Protein AF-A0A1C7MKV6-F1 (afdb_monomer)

Solvent-accessible surface area (backbone atoms only — not comparable to full-atom values): 14664 Å² total; per-residue (Å²): 116,70,64,66,56,52,53,54,52,51,52,51,51,50,52,52,50,53,53,54,48,39,73,30,47,36,57,82,90,70,38,43,69,58,40,87,84,42,41,62,61,46,48,47,35,53,56,56,46,38,49,42,31,33,40,23,53,24,50,93,36,39,67,62,31,52,67,44,42,63,56,36,48,51,35,29,45,25,27,44,48,32,43,40,69,84,57,59,92,48,48,65,55,58,52,50,43,50,52,50,37,52,51,51,44,56,50,45,52,53,49,26,68,37,76,85,36,67,42,47,68,91,56,90,74,67,48,51,88,82,57,72,82,73,72,85,69,79,71,89,73,71,96,72,91,71,90,75,67,82,78,46,74,71,70,77,48,58,69,62,55,50,54,6,50,57,60,61,67,44,85,75,24,78,66,24,58,92,18,69,85,56,85,74,76,80,80,85,67,59,86,51,69,67,58,31,50,53,52,48,53,50,51,50,52,53,52,49,52,52,50,51,51,52,52,52,58,55,58,68,30,86,65,47,46,83,88,65,44,62,84,61,52,83,89,48,58,80,72,49,46,79,70,57,82,71,81,87,79,129

Radius of gyration: 24.93 Å; Cα contacts (8 Å, |Δi|>4): 198; chains: 1; bounding box: 69×63×63 Å

Structure (mmCIF, N/CA/C/O backbone):
data_AF-A0A1C7MKV6-F1
#
_entry.id   AF-A0A1C7MKV6-F1
#
loop_
_atom_site.group_PDB
_atom_site.id
_atom_site.type_symbol
_atom_site.label_atom_id
_atom_site.label_alt_id
_atom_site.label_comp_id
_atom_site.label_asym_id
_atom_site.label_entity_id
_atom_site.label_seq_id
_atom_site.pdbx_PDB_ins_code
_atom_site.Cartn_x
_atom_site.Cartn_y
_atom_site.Cartn_z
_atom_site.occupancy
_atom_site.B_iso_or_equiv
_atom_site.auth_seq_id
_atom_site.auth_comp_id
_atom_site.auth_asym_id
_atom_site.auth_atom_id
_atom_site.pdbx_PDB_model_num
ATOM 1 N N . MET A 1 1 ? -1.799 -40.796 -27.939 1.00 71.44 1 MET A N 1
ATOM 2 C CA . MET A 1 1 ? -2.893 -39.848 -28.265 1.00 71.44 1 MET A CA 1
ATOM 3 C C . MET A 1 1 ? -3.326 -38.990 -27.069 1.00 71.44 1 MET A C 1
ATOM 5 O O . MET A 1 1 ? -3.618 -37.822 -27.268 1.00 71.44 1 MET A O 1
ATOM 9 N N . ILE A 1 2 ? -3.344 -39.510 -25.832 1.00 83.62 2 ILE A N 1
ATOM 10 C CA . ILE A 1 2 ? -3.667 -38.707 -24.629 1.00 83.62 2 ILE A CA 1
ATOM 11 C C . ILE A 1 2 ? -2.571 -37.673 -24.317 1.00 83.62 2 ILE A C 1
ATOM 13 O O . ILE A 1 2 ? -2.868 -36.521 -24.023 1.00 83.62 2 ILE A O 1
ATOM 17 N N . THR A 1 3 ? -1.301 -38.057 -24.458 1.00 87.88 3 THR A N 1
ATOM 18 C CA . THR A 1 3 ? -0.150 -37.184 -24.184 1.00 87.88 3 THR A CA 1
ATOM 19 C C . THR A 1 3 ? -0.129 -35.932 -25.060 1.00 87.88 3 THR A C 1
ATOM 21 O O . THR A 1 3 ? 0.070 -34.844 -24.536 1.00 87.88 3 THR A O 1
ATOM 24 N N . SER A 1 4 ? -0.419 -36.042 -26.362 1.00 89.94 4 SER A N 1
ATOM 25 C CA . SER A 1 4 ? -0.439 -34.886 -27.272 1.00 89.94 4 SER A CA 1
ATOM 26 C C . SER A 1 4 ? -1.530 -33.865 -26.931 1.00 89.94 4 SER A C 1
ATOM 28 O O . SER A 1 4 ? -1.301 -32.675 -27.094 1.00 89.94 4 SER A O 1
ATOM 30 N N . ARG A 1 5 ? -2.690 -34.305 -26.415 1.00 90.69 5 ARG A N 1
ATOM 31 C CA . ARG A 1 5 ? -3.757 -33.394 -25.958 1.00 90.69 5 ARG A CA 1
ATOM 32 C C . ARG A 1 5 ? -3.408 -32.669 -24.655 1.00 90.69 5 ARG A C 1
ATOM 34 O O . ARG A 1 5 ? -3.836 -31.538 -24.460 1.00 90.69 5 ARG A O 1
ATOM 41 N N . LEU A 1 6 ? -2.655 -33.306 -23.757 1.00 91.81 6 LEU A N 1
ATOM 42 C CA . LEU A 1 6 ? -2.236 -32.667 -22.506 1.00 91.81 6 LEU A CA 1
ATOM 43 C C . LEU A 1 6 ? -1.244 -31.526 -22.761 1.00 91.81 6 LEU A C 1
ATOM 45 O O . LEU A 1 6 ? -1.406 -30.458 -22.178 1.00 91.81 6 LEU A O 1
ATOM 49 N N . TRP A 1 7 ? -0.283 -31.714 -23.673 1.00 92.62 7 TRP A N 1
ATOM 50 C CA . TRP A 1 7 ? 0.665 -30.658 -24.054 1.00 92.62 7 TRP A CA 1
ATOM 51 C C . TRP A 1 7 ? -0.041 -29.429 -24.636 1.00 92.62 7 TRP A C 1
ATOM 53 O O . TRP A 1 7 ? 0.216 -28.320 -24.183 1.00 92.62 7 TRP A O 1
ATOM 63 N N . THR A 1 8 ? -1.021 -29.619 -25.528 1.00 94.69 8 THR A N 1
ATOM 64 C CA . THR A 1 8 ? -1.773 -28.492 -26.108 1.00 94.69 8 THR A CA 1
ATOM 65 C C . THR A 1 8 ? -2.553 -27.687 -25.065 1.00 94.69 8 THR A C 1
ATOM 67 O O . THR A 1 8 ? -2.608 -26.467 -25.161 1.00 94.69 8 THR A O 1
ATOM 70 N N . ILE A 1 9 ? -3.129 -28.348 -24.051 1.00 95.75 9 ILE A N 1
ATOM 71 C CA . ILE A 1 9 ? -3.863 -27.658 -22.975 1.00 95.75 9 ILE A CA 1
ATOM 72 C C . ILE A 1 9 ? -2.897 -26.855 -22.095 1.00 95.75 9 ILE A C 1
ATOM 74 O O . ILE A 1 9 ? -3.199 -25.724 -21.721 1.00 95.75 9 ILE A O 1
ATOM 78 N N . LEU A 1 10 ? -1.735 -27.423 -21.761 1.00 96.12 10 LEU A N 1
ATOM 79 C CA . LEU A 1 10 ? -0.726 -26.726 -20.961 1.00 96.12 10 LEU A CA 1
ATOM 80 C C . LEU A 1 10 ? -0.162 -25.504 -21.695 1.00 96.12 10 LEU A C 1
ATOM 82 O O . LEU A 1 10 ? -0.021 -24.452 -21.072 1.00 96.12 10 LEU A O 1
ATOM 86 N N . ASP A 1 11 ? 0.088 -25.615 -23.000 1.00 96.31 11 ASP A N 1
ATOM 87 C CA . ASP A 1 11 ? 0.551 -24.499 -23.828 1.00 96.31 11 ASP A CA 1
ATOM 88 C C . ASP A 1 11 ? -0.491 -23.375 -23.897 1.00 96.31 11 ASP A C 1
ATOM 90 O O . ASP A 1 11 ? -0.146 -22.199 -23.772 1.00 96.31 11 ASP A O 1
ATOM 94 N N . GLU A 1 12 ? -1.776 -23.717 -24.026 1.00 96.56 12 GLU A N 1
ATOM 95 C CA . GLU A 1 12 ? -2.867 -22.738 -24.041 1.00 96.56 12 GLU A CA 1
ATOM 96 C C . GLU A 1 12 ? -3.012 -22.023 -22.689 1.00 96.56 12 GLU A C 1
ATOM 98 O O . GLU A 1 12 ? -3.125 -20.795 -22.643 1.00 96.56 12 GLU A O 1
ATOM 103 N N . ILE A 1 13 ? -2.929 -22.765 -21.578 1.00 96.81 13 ILE A N 1
ATOM 104 C CA . ILE A 1 13 ? -2.941 -22.194 -20.223 1.00 96.81 13 ILE A CA 1
ATOM 105 C C . ILE A 1 13 ? -1.730 -21.280 -20.015 1.00 96.81 13 ILE A C 1
ATOM 107 O O . ILE A 1 13 ? -1.882 -20.172 -19.50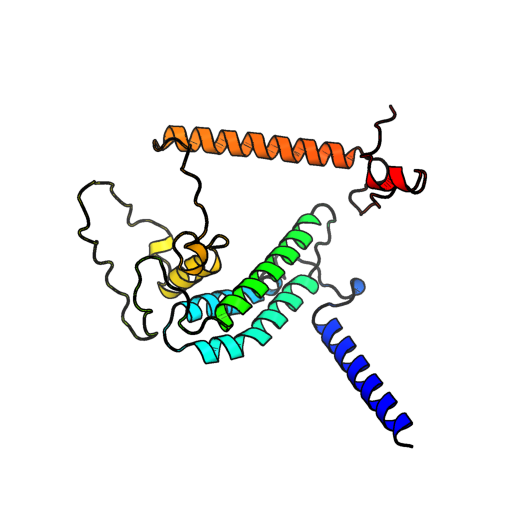1 1.00 96.81 13 ILE A O 1
ATOM 111 N N . TYR A 1 14 ? -0.536 -21.711 -20.425 1.00 97.00 14 TYR A N 1
ATOM 112 C CA . TYR A 1 14 ? 0.686 -20.918 -20.311 1.00 97.00 14 TYR A CA 1
ATOM 113 C C . TYR A 1 14 ? 0.609 -19.631 -21.139 1.00 97.00 14 TYR A C 1
ATOM 115 O O . TYR A 1 14 ? 0.943 -18.548 -20.648 1.00 97.00 14 TYR A O 1
ATOM 123 N N . TYR A 1 15 ? 0.123 -19.728 -22.376 1.00 97.31 15 TYR A N 1
ATOM 124 C CA . TYR A 1 15 ? -0.080 -18.581 -23.251 1.00 97.31 15 TYR A CA 1
ATOM 125 C C . TYR A 1 15 ? -1.091 -17.592 -22.653 1.00 97.31 15 TYR A C 1
ATOM 127 O O . TYR A 1 15 ? -0.814 -16.391 -22.576 1.00 97.31 15 TYR A O 1
ATOM 135 N N . ALA A 1 16 ? -2.231 -18.084 -22.158 1.00 96.56 16 ALA A N 1
ATOM 136 C CA . ALA A 1 16 ? -3.248 -17.261 -21.511 1.00 96.56 16 ALA A CA 1
ATOM 137 C C . ALA A 1 16 ? -2.723 -16.591 -20.230 1.00 96.56 16 ALA A C 1
ATOM 139 O O . ALA A 1 16 ? -2.951 -15.397 -20.028 1.00 96.56 16 ALA A O 1
ATOM 140 N N . ALA A 1 17 ? -1.977 -17.322 -19.396 1.00 95.12 17 ALA A N 1
ATOM 141 C CA . ALA A 1 17 ? -1.374 -16.800 -18.172 1.00 95.12 17 ALA A CA 1
ATOM 142 C C . ALA A 1 17 ? -0.328 -15.718 -18.467 1.00 95.12 17 ALA A C 1
ATOM 144 O O . ALA A 1 17 ? -0.352 -14.658 -17.846 1.00 95.12 17 ALA A O 1
ATOM 145 N N . THR A 1 18 ? 0.541 -15.944 -19.453 1.00 95.75 18 THR A N 1
ATOM 146 C CA . THR A 1 18 ? 1.541 -14.964 -19.901 1.00 95.75 18 THR A CA 1
ATOM 147 C C . THR A 1 18 ? 0.873 -13.699 -20.438 1.00 95.75 18 THR A C 1
ATOM 149 O O . THR A 1 18 ? 1.262 -12.584 -20.091 1.00 95.75 18 THR A O 1
ATOM 152 N N . ARG A 1 19 ? -0.192 -13.850 -21.234 1.00 95.94 19 ARG A N 1
ATOM 153 C CA . ARG A 1 19 ? -0.968 -12.716 -21.746 1.00 95.94 19 ARG A CA 1
ATOM 154 C C . ARG A 1 19 ? -1.655 -11.940 -20.623 1.00 95.94 19 ARG A C 1
ATOM 156 O O . ARG A 1 19 ? -1.598 -10.714 -20.616 1.00 95.94 19 ARG A O 1
ATOM 163 N N . ALA A 1 20 ? -2.270 -12.637 -19.668 1.00 94.31 20 ALA A N 1
ATOM 164 C CA . ALA A 1 20 ? -2.880 -12.012 -18.500 1.00 94.31 20 ALA A CA 1
ATOM 165 C C . ALA A 1 20 ? -1.832 -11.276 -17.653 1.00 94.31 20 ALA A C 1
ATOM 167 O O . ALA A 1 20 ? -2.057 -10.137 -17.259 1.00 94.31 20 ALA A O 1
ATOM 168 N N . PHE A 1 21 ? -0.662 -11.880 -17.431 1.00 95.19 21 PHE A N 1
ATOM 169 C CA . PHE A 1 21 ? 0.448 -11.247 -16.725 1.00 95.19 21 PHE A CA 1
ATOM 170 C C . PHE A 1 21 ? 0.887 -9.948 -17.408 1.00 95.19 21 PHE A C 1
ATOM 172 O O . PHE A 1 21 ? 1.002 -8.924 -16.737 1.00 95.19 21 PHE A O 1
ATOM 179 N N . HIS A 1 22 ? 1.048 -9.950 -18.733 1.00 96.06 22 HIS A N 1
ATOM 180 C CA . HIS A 1 22 ? 1.429 -8.755 -19.490 1.00 96.06 22 HIS A CA 1
ATOM 181 C C . HIS A 1 22 ? 0.377 -7.639 -19.494 1.00 96.06 22 HIS A C 1
ATOM 183 O O . HIS A 1 22 ? 0.733 -6.477 -19.676 1.00 96.06 22 HIS A O 1
ATOM 189 N N . GLU A 1 23 ? -0.895 -7.953 -19.243 1.00 95.19 23 GLU A N 1
ATOM 190 C CA . GLU A 1 23 ? -1.942 -6.940 -19.066 1.00 95.19 23 GLU A CA 1
ATOM 191 C C . GLU A 1 23 ? -1.788 -6.169 -17.737 1.00 95.19 23 GLU A C 1
ATOM 193 O O . GLU A 1 23 ? -2.186 -5.003 -17.630 1.00 95.19 23 GLU A O 1
ATOM 198 N N . PHE A 1 24 ? -1.195 -6.801 -16.717 1.00 94.75 24 PHE A N 1
ATOM 199 C CA . PHE A 1 24 ? -0.894 -6.175 -15.424 1.00 94.75 24 PHE A CA 1
ATOM 200 C C . PHE A 1 24 ? 0.509 -5.569 -15.381 1.00 94.75 24 PHE A C 1
ATOM 202 O O . PHE A 1 24 ? 0.692 -4.486 -14.828 1.00 94.75 24 PHE A O 1
ATOM 209 N N . VAL A 1 25 ? 1.483 -6.259 -15.973 1.00 96.12 25 VAL A N 1
ATOM 210 C CA . VAL A 1 25 ? 2.901 -5.897 -15.998 1.00 96.12 25 VAL A CA 1
ATOM 211 C C . VAL A 1 25 ? 3.332 -5.758 -17.461 1.00 96.12 25 VAL A C 1
ATOM 213 O O . VAL A 1 25 ? 3.877 -6.700 -18.052 1.00 96.12 25 VAL A O 1
ATOM 216 N N . PRO A 1 26 ? 3.049 -4.603 -18.092 1.00 97.19 26 PRO A N 1
ATOM 217 C CA . PRO A 1 26 ? 3.412 -4.398 -19.483 1.00 97.19 26 PRO A CA 1
ATOM 218 C C . PRO A 1 26 ? 4.940 -4.403 -19.646 1.00 97.19 26 PRO A C 1
ATOM 220 O O . PRO A 1 26 ? 5.660 -3.969 -18.740 1.00 97.19 26 PRO A O 1
ATOM 223 N N . PRO A 1 27 ? 5.457 -4.855 -20.805 1.00 96.19 27 PRO A N 1
ATOM 224 C CA . PRO A 1 27 ? 6.872 -4.720 -21.133 1.00 96.19 27 PRO A CA 1
ATOM 225 C C . PRO A 1 27 ? 7.342 -3.261 -20.999 1.00 96.19 27 PRO A C 1
ATOM 227 O O . PRO A 1 27 ? 6.550 -2.358 -21.274 1.00 96.19 27 PRO A O 1
ATOM 230 N N . PRO A 1 28 ? 8.622 -2.993 -20.672 1.00 93.94 28 PRO A N 1
ATOM 231 C CA . PRO A 1 28 ? 9.123 -1.628 -20.464 1.00 93.94 28 PRO A CA 1
ATOM 232 C C . PRO A 1 28 ? 8.873 -0.663 -21.631 1.00 93.94 28 PRO A C 1
ATOM 234 O O . PRO A 1 28 ? 8.691 0.533 -21.415 1.00 93.94 28 PRO A O 1
ATOM 237 N N . ALA A 1 29 ? 8.834 -1.179 -22.864 1.00 96.06 29 ALA A N 1
ATOM 238 C CA . ALA A 1 29 ? 8.525 -0.405 -24.068 1.00 96.06 29 ALA A CA 1
ATOM 239 C C . ALA A 1 29 ? 7.062 0.079 -24.134 1.00 96.06 29 ALA A C 1
ATOM 241 O O . ALA A 1 29 ? 6.783 1.073 -24.794 1.00 96.06 29 ALA A O 1
ATOM 242 N N . ASN A 1 30 ? 6.148 -0.599 -23.433 1.00 97.38 30 ASN A N 1
ATOM 243 C CA . ASN A 1 30 ? 4.708 -0.331 -23.431 1.00 97.38 30 ASN A CA 1
ATOM 244 C C . ASN A 1 30 ? 4.231 0.368 -22.144 1.00 97.38 30 ASN A C 1
ATOM 246 O O . ASN A 1 30 ? 3.027 0.532 -21.946 1.00 97.38 30 ASN A O 1
ATOM 250 N N . GLN A 1 31 ? 5.144 0.735 -21.243 1.00 96.81 31 GLN A N 1
ATOM 251 C CA . GLN A 1 31 ? 4.811 1.483 -20.031 1.00 96.81 31 GLN A CA 1
ATOM 252 C C . GLN A 1 31 ? 4.502 2.945 -20.367 1.00 96.81 31 GLN A C 1
ATOM 254 O O . GLN A 1 31 ? 5.199 3.582 -21.156 1.00 96.81 31 GLN A O 1
ATOM 259 N N . GLU A 1 32 ? 3.468 3.491 -19.737 1.00 97.94 32 GLU A N 1
ATOM 260 C CA . GLU A 1 32 ? 3.087 4.894 -19.873 1.00 97.94 32 GLU A CA 1
ATOM 261 C C . GLU A 1 32 ? 3.954 5.778 -18.968 1.00 97.94 32 GLU A C 1
ATOM 263 O O . GLU A 1 32 ? 4.366 5.377 -17.878 1.00 97.94 32 GLU A O 1
ATOM 268 N N . LEU A 1 33 ? 4.212 7.016 -19.390 1.00 97.44 33 LEU A N 1
ATOM 269 C CA . LEU A 1 33 ? 4.938 7.967 -18.553 1.00 97.44 33 LEU A CA 1
ATOM 270 C C . LEU A 1 33 ? 4.049 8.461 -17.408 1.00 97.44 33 LEU A C 1
ATOM 272 O O . LEU A 1 33 ? 2.896 8.871 -17.607 1.00 97.44 33 LEU A O 1
ATOM 276 N N . LEU A 1 34 ? 4.598 8.445 -16.195 1.00 96.94 34 LEU A N 1
ATOM 277 C CA . LEU A 1 34 ? 3.947 9.036 -15.041 1.00 96.94 34 LEU A CA 1
ATOM 278 C C . LEU A 1 34 ? 4.073 10.563 -15.107 1.00 96.94 34 LEU A C 1
ATOM 280 O O . LEU A 1 34 ? 5.135 11.136 -14.889 1.00 96.94 34 LEU A O 1
ATOM 284 N N . THR A 1 35 ? 2.957 11.221 -15.393 1.00 96.50 35 THR A N 1
ATOM 285 C CA . THR A 1 35 ? 2.818 12.678 -15.449 1.00 96.50 35 THR A CA 1
ATOM 286 C C . THR A 1 35 ? 1.732 13.110 -14.475 1.00 96.50 35 THR A C 1
ATOM 288 O O . THR A 1 35 ? 0.913 12.299 -14.049 1.00 96.50 35 THR A O 1
ATOM 291 N N . TRP A 1 36 ? 1.627 14.404 -14.174 1.00 96.12 36 TRP A N 1
ATOM 292 C CA . TRP A 1 36 ? 0.515 14.925 -13.366 1.00 96.12 36 TRP A CA 1
ATOM 293 C C . TRP A 1 36 ? -0.872 14.596 -13.939 1.00 96.12 36 TRP A C 1
ATOM 295 O O . TRP A 1 36 ? -1.832 14.470 -13.185 1.00 96.12 36 TRP A O 1
ATOM 305 N N . LYS A 1 37 ? -0.976 14.404 -15.262 1.00 97.88 37 LYS A N 1
ATOM 306 C CA . LYS A 1 37 ? -2.223 14.004 -15.930 1.00 97.88 37 LYS A CA 1
ATOM 307 C C . LYS A 1 37 ? -2.554 12.525 -15.716 1.00 97.88 37 LYS A C 1
ATOM 309 O O . LYS A 1 37 ? -3.725 12.182 -15.602 1.00 97.88 37 LYS A O 1
ATOM 314 N N . THR A 1 38 ? -1.545 11.654 -15.661 1.00 97.44 38 THR A N 1
ATOM 315 C CA . THR A 1 38 ? -1.718 10.200 -15.479 1.00 97.44 38 THR A CA 1
ATOM 316 C C . THR A 1 38 ? -1.618 9.760 -14.016 1.00 97.44 38 THR A C 1
ATOM 318 O O . THR A 1 38 ? -2.058 8.662 -13.683 1.00 97.44 38 THR A O 1
ATOM 321 N N . ALA A 1 39 ? -1.128 10.621 -13.119 1.00 96.81 39 ALA A N 1
ATOM 322 C CA . ALA A 1 39 ? -0.989 10.343 -11.690 1.00 96.81 39 ALA A CA 1
ATOM 323 C C . ALA A 1 39 ? -2.295 9.889 -11.004 1.00 96.81 39 ALA A C 1
ATOM 325 O O . ALA A 1 39 ? -2.238 8.914 -10.253 1.00 96.81 39 ALA A O 1
ATOM 326 N N . PRO A 1 40 ? -3.480 10.479 -11.277 1.00 97.94 40 PRO A N 1
ATOM 327 C CA . PRO A 1 40 ? -4.732 9.969 -10.716 1.00 97.94 40 PRO A CA 1
ATOM 328 C C . PRO A 1 40 ? -5.016 8.511 -11.102 1.00 97.94 40 PRO A C 1
ATOM 330 O O . PRO A 1 40 ? -5.479 7.738 -10.268 1.00 97.94 40 PRO A O 1
ATOM 333 N N . ASN A 1 41 ? -4.675 8.107 -12.331 1.00 97.88 41 ASN A N 1
ATOM 334 C CA . ASN A 1 41 ? -4.839 6.725 -12.786 1.00 97.88 41 ASN A CA 1
ATOM 335 C C . ASN A 1 41 ? -3.838 5.791 -12.095 1.00 97.88 41 ASN A C 1
ATOM 337 O O . ASN A 1 41 ? -4.208 4.701 -11.670 1.00 97.88 41 ASN A O 1
ATOM 341 N N . ALA A 1 42 ? -2.593 6.239 -11.911 1.00 97.06 42 ALA A N 1
ATOM 342 C CA . ALA A 1 42 ? -1.568 5.495 -11.176 1.00 97.06 42 ALA A CA 1
ATOM 343 C C . ALA A 1 42 ? -1.904 5.309 -9.683 1.00 97.06 42 ALA A C 1
ATOM 345 O O . ALA A 1 42 ? -1.399 4.388 -9.044 1.00 97.06 42 ALA A O 1
ATOM 346 N N . LEU A 1 43 ? -2.767 6.158 -9.122 1.00 97.06 43 LEU A N 1
ATOM 347 C CA . LEU A 1 43 ? -3.235 6.085 -7.735 1.00 97.06 43 LEU A CA 1
ATOM 348 C C . LEU A 1 43 ? -4.657 5.524 -7.605 1.00 97.06 43 LEU A C 1
ATOM 350 O O . LEU A 1 43 ? -5.181 5.433 -6.495 1.00 97.06 43 LEU A O 1
ATOM 354 N N . ALA A 1 44 ? -5.288 5.104 -8.704 1.00 97.88 44 ALA A N 1
ATOM 355 C CA . ALA A 1 44 ? -6.681 4.660 -8.702 1.00 97.88 44 ALA A CA 1
ATOM 356 C C . ALA A 1 44 ? -6.923 3.440 -7.795 1.00 97.88 44 ALA A C 1
ATOM 358 O O . ALA A 1 44 ? -8.017 3.284 -7.254 1.00 97.88 44 ALA A O 1
ATOM 359 N N . PHE A 1 45 ? -5.903 2.603 -7.564 1.00 97.88 45 PHE A N 1
ATOM 360 C CA . PHE A 1 45 ? -5.976 1.469 -6.635 1.00 97.88 45 PHE A CA 1
ATOM 361 C C . PHE A 1 45 ? -6.216 1.885 -5.169 1.00 97.88 45 PHE A C 1
ATOM 363 O O . PHE A 1 45 ? -6.696 1.071 -4.377 1.00 97.88 45 PHE A O 1
ATOM 370 N N . LEU A 1 46 ? -5.952 3.147 -4.799 1.00 97.88 46 LEU A N 1
ATOM 371 C CA . LEU A 1 46 ? -6.255 3.665 -3.462 1.00 97.88 46 LEU A CA 1
ATOM 372 C C . LEU A 1 46 ? -7.762 3.679 -3.179 1.00 97.88 46 LEU A C 1
ATOM 374 O O . LEU A 1 46 ? -8.164 3.531 -2.029 1.00 97.88 46 LEU A O 1
ATOM 378 N N . ILE A 1 47 ? -8.605 3.805 -4.210 1.00 97.88 47 ILE A N 1
ATOM 379 C CA . ILE A 1 47 ? -10.067 3.819 -4.065 1.00 97.88 47 ILE A CA 1
ATOM 380 C C . ILE A 1 47 ? -10.582 2.479 -3.506 1.00 97.88 47 ILE A C 1
ATOM 382 O O . ILE A 1 47 ? -11.150 2.484 -2.410 1.00 97.88 47 ILE A O 1
ATOM 386 N N . PRO A 1 48 ? -10.381 1.319 -4.173 1.00 98.31 48 PRO A N 1
ATOM 387 C CA . PRO A 1 48 ? -10.803 0.036 -3.618 1.00 98.31 48 PRO A CA 1
ATOM 388 C C . PRO A 1 48 ? -10.045 -0.318 -2.334 1.00 98.31 48 PRO A C 1
ATOM 390 O O . PRO A 1 48 ? -10.623 -0.971 -1.467 1.00 98.31 48 PRO A O 1
ATOM 393 N N . TYR A 1 49 ? -8.798 0.140 -2.164 1.00 98.56 49 TYR A N 1
ATOM 394 C CA . TYR A 1 49 ? -8.046 -0.055 -0.923 1.00 98.56 49 TYR A CA 1
ATOM 395 C C . TYR A 1 49 ? -8.706 0.627 0.279 1.00 98.56 49 TYR A C 1
ATOM 397 O O . TYR A 1 49 ? -9.038 -0.043 1.259 1.00 98.56 49 TYR A O 1
ATOM 405 N N . PHE A 1 50 ? -8.971 1.934 0.205 1.00 98.38 50 PHE A N 1
ATOM 406 C CA . PHE A 1 50 ? -9.637 2.649 1.293 1.00 98.38 50 PHE A CA 1
ATOM 407 C C . PHE A 1 50 ? -11.095 2.223 1.458 1.00 98.38 50 PHE A C 1
ATOM 409 O O . PHE A 1 50 ? -11.605 2.216 2.577 1.00 98.38 50 PHE A O 1
ATOM 416 N N . PHE A 1 51 ? -11.764 1.784 0.392 1.00 98.38 51 PHE A N 1
ATOM 417 C 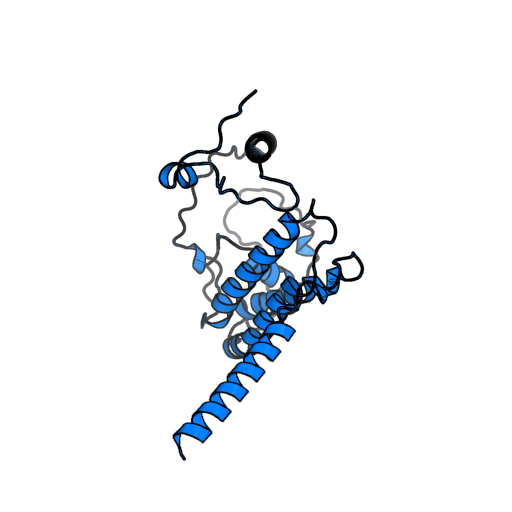CA . PHE A 1 51 ? -13.081 1.172 0.527 1.00 98.38 51 PHE A CA 1
ATOM 418 C C . PHE A 1 51 ? -13.018 -0.162 1.288 1.00 98.38 51 PHE A C 1
ATOM 420 O O . PHE A 1 51 ? -13.827 -0.397 2.183 1.00 98.38 51 PHE A O 1
ATOM 427 N N . MET A 1 52 ? -12.024 -1.015 1.026 1.00 98.50 52 MET A N 1
ATOM 428 C CA . MET A 1 52 ? -11.809 -2.238 1.803 1.00 98.50 52 MET A CA 1
ATOM 429 C C . MET A 1 52 ? -11.464 -1.934 3.269 1.00 98.50 52 MET A C 1
ATOM 431 O O . MET A 1 52 ? -12.006 -2.577 4.170 1.00 98.50 52 MET A O 1
ATOM 435 N N . ALA A 1 53 ? -10.628 -0.921 3.508 1.00 98.31 53 ALA A N 1
ATOM 436 C CA . ALA A 1 53 ? -10.307 -0.411 4.840 1.00 98.31 53 ALA A CA 1
ATOM 437 C C . ALA A 1 53 ? -11.566 0.095 5.569 1.00 98.31 53 ALA A C 1
ATOM 439 O O . ALA A 1 53 ? -11.785 -0.211 6.735 1.00 98.31 53 ALA A O 1
ATOM 440 N N . TYR A 1 54 ? -12.467 0.790 4.877 1.00 97.88 54 TYR A N 1
ATOM 441 C CA . TYR A 1 54 ? -13.773 1.147 5.427 1.00 97.88 54 TYR A CA 1
ATOM 442 C C . TYR A 1 54 ? -14.601 -0.097 5.791 1.00 97.88 54 TYR A C 1
ATOM 444 O O . TYR A 1 54 ? -15.137 -0.195 6.898 1.00 97.88 54 TYR A O 1
ATOM 452 N N . LEU A 1 55 ? -14.696 -1.072 4.881 1.00 97.94 55 LEU A N 1
ATOM 453 C CA . LEU A 1 55 ? -15.485 -2.286 5.093 1.00 97.94 55 LEU A CA 1
ATOM 454 C C . LEU A 1 55 ? -14.978 -3.110 6.281 1.00 97.94 55 LEU A C 1
ATOM 456 O O . LEU A 1 55 ? -15.799 -3.683 6.994 1.00 97.94 55 LEU A O 1
ATOM 460 N N . VAL A 1 56 ? -13.664 -3.144 6.537 1.00 98.19 56 VAL A N 1
ATOM 461 C CA . VAL A 1 56 ? -13.071 -3.868 7.681 1.00 98.19 56 VAL A CA 1
ATOM 462 C C . VAL A 1 56 ? -13.539 -3.313 9.035 1.00 98.19 56 VAL A C 1
ATOM 464 O O . VAL A 1 56 ? -13.478 -4.010 10.045 1.00 98.19 56 VAL A O 1
ATOM 467 N N . ARG A 1 57 ? -14.043 -2.070 9.049 1.00 97.56 57 ARG A N 1
ATOM 468 C CA . ARG A 1 57 ? -14.613 -1.366 10.210 1.00 97.56 57 ARG A CA 1
ATOM 469 C C . ARG A 1 57 ? -16.133 -1.471 10.299 1.00 97.56 57 ARG A C 1
ATOM 471 O O . ARG A 1 57 ? -16.758 -0.727 11.062 1.00 97.56 57 ARG A O 1
ATOM 478 N N . ARG A 1 58 ? -16.756 -2.341 9.504 1.00 97.31 58 ARG A N 1
ATOM 479 C CA . ARG A 1 58 ? -18.206 -2.551 9.485 1.00 97.31 58 ARG A CA 1
ATOM 480 C C . ARG A 1 58 ? -18.531 -4.019 9.720 1.00 97.31 58 ARG A C 1
ATOM 482 O O . ARG A 1 58 ? -17.883 -4.914 9.184 1.00 97.31 58 ARG A O 1
ATOM 489 N N . LYS A 1 59 ? -19.561 -4.267 10.528 1.00 97.12 59 LYS A N 1
ATOM 490 C CA . LYS A 1 59 ? -20.022 -5.626 10.833 1.00 97.12 59 LYS A CA 1
ATOM 491 C C . LYS A 1 59 ? -20.568 -6.317 9.570 1.00 97.12 59 LYS A C 1
ATOM 493 O O . LYS A 1 59 ? -21.231 -5.676 8.759 1.00 97.12 59 LYS A O 1
ATOM 498 N N . ASN A 1 60 ? -20.352 -7.630 9.444 1.00 96.44 60 ASN A N 1
ATOM 499 C CA . ASN A 1 60 ? -20.910 -8.498 8.389 1.00 96.44 60 ASN A CA 1
ATOM 500 C C . ASN A 1 60 ? -20.480 -8.172 6.940 1.00 96.44 60 ASN A C 1
ATOM 502 O O . ASN A 1 60 ? -21.173 -8.530 5.994 1.00 96.44 60 ASN A O 1
ATOM 506 N N . THR A 1 61 ? -19.325 -7.539 6.726 1.00 97.56 61 THR A N 1
ATOM 507 C CA . THR A 1 61 ? -18.834 -7.171 5.377 1.00 97.56 61 THR A CA 1
ATOM 508 C C . THR A 1 61 ? -17.830 -8.158 4.774 1.00 97.56 61 THR A C 1
ATOM 510 O O . THR A 1 61 ? -17.265 -7.889 3.716 1.00 97.56 61 THR A O 1
ATOM 513 N N . ARG A 1 62 ? -17.561 -9.296 5.430 1.00 98.00 62 ARG A N 1
ATOM 514 C CA . ARG A 1 62 ? -16.510 -10.251 5.021 1.00 98.00 62 ARG A CA 1
ATOM 515 C C . ARG A 1 62 ? -16.653 -10.710 3.570 1.00 98.00 62 ARG A C 1
ATOM 517 O O . ARG A 1 62 ? -15.672 -10.700 2.838 1.00 98.00 62 ARG A O 1
ATOM 524 N N . LEU A 1 63 ? -17.870 -11.059 3.149 1.00 98.12 63 LEU A N 1
ATOM 525 C CA . LEU A 1 63 ? -18.124 -11.518 1.783 1.00 98.12 63 LEU A CA 1
ATOM 526 C C . LEU A 1 63 ? -17.754 -10.443 0.751 1.00 98.12 63 LEU A C 1
ATOM 528 O O . LEU A 1 63 ? -17.051 -10.733 -0.208 1.00 98.12 63 LEU A O 1
ATOM 532 N N . ILE A 1 64 ? -18.153 -9.189 0.990 1.00 98.19 64 ILE A N 1
ATOM 533 C CA . ILE A 1 64 ? -17.838 -8.061 0.101 1.00 98.19 64 ILE A CA 1
ATOM 534 C C . ILE A 1 64 ? -16.322 -7.837 0.044 1.00 98.19 64 ILE A C 1
ATOM 536 O O . ILE A 1 64 ? -15.778 -7.642 -1.037 1.00 98.19 64 ILE A O 1
ATOM 540 N N . ARG A 1 65 ? -15.623 -7.916 1.186 1.00 98.38 65 ARG A N 1
ATOM 541 C CA . ARG A 1 65 ? -14.156 -7.788 1.237 1.00 98.38 65 ARG A CA 1
ATOM 542 C C . ARG A 1 65 ? -13.460 -8.886 0.422 1.00 98.38 65 ARG A C 1
ATOM 544 O O . ARG A 1 65 ? -12.571 -8.577 -0.363 1.00 98.38 65 ARG A O 1
ATOM 551 N N . MET A 1 66 ? -13.906 -10.136 0.547 1.00 98.50 66 MET A N 1
ATOM 552 C CA . MET A 1 66 ? -13.377 -11.273 -0.222 1.00 98.50 66 MET A CA 1
ATOM 553 C C . MET A 1 66 ? -13.624 -11.126 -1.729 1.00 98.50 66 MET A C 1
ATOM 555 O O . MET A 1 66 ? -12.734 -11.420 -2.521 1.00 98.50 66 MET A O 1
ATOM 559 N N . LEU A 1 67 ? -14.800 -10.630 -2.128 1.00 98.38 67 LEU A N 1
ATOM 560 C CA . LEU A 1 67 ? -15.125 -10.363 -3.535 1.00 98.38 67 LEU A CA 1
ATOM 561 C C . LEU A 1 67 ? -14.336 -9.176 -4.110 1.00 98.38 67 LEU A C 1
ATOM 563 O O . LEU A 1 67 ? -14.004 -9.174 -5.291 1.00 98.38 67 LEU A O 1
ATOM 567 N N . LEU A 1 68 ? -14.018 -8.175 -3.285 1.00 98.31 68 LEU A N 1
ATOM 568 C CA . LEU A 1 68 ? -13.260 -6.985 -3.684 1.00 98.31 68 LEU A CA 1
ATOM 569 C C . LEU A 1 68 ? -11.749 -7.247 -3.808 1.00 98.31 68 LEU A C 1
ATOM 571 O O . LEU A 1 68 ? -11.071 -6.568 -4.578 1.00 98.31 68 LEU A O 1
ATOM 575 N N . LEU A 1 69 ? -11.222 -8.220 -3.061 1.00 98.56 69 LEU A N 1
ATOM 576 C CA . LEU A 1 69 ? -9.799 -8.564 -3.006 1.00 98.56 69 LEU A CA 1
ATOM 577 C C . LEU A 1 69 ? -9.139 -8.786 -4.382 1.00 98.56 69 LEU A C 1
ATOM 579 O O . LEU A 1 69 ? -8.138 -8.116 -4.641 1.00 98.56 69 LEU A O 1
ATOM 583 N N . PRO A 1 70 ? -9.646 -9.657 -5.281 1.00 98.06 70 PRO A N 1
ATOM 584 C CA . PRO A 1 70 ? -9.006 -9.876 -6.579 1.00 98.06 70 PRO A CA 1
ATOM 585 C C . PRO A 1 70 ? -8.940 -8.593 -7.415 1.00 98.06 70 PRO A C 1
ATOM 587 O O . PRO A 1 70 ? -7.908 -8.309 -8.019 1.00 98.06 70 PRO A O 1
ATOM 590 N N . THR A 1 71 ? -9.998 -7.777 -7.389 1.00 97.88 71 THR A N 1
ATOM 591 C CA . THR A 1 71 ? -10.039 -6.484 -8.084 1.00 97.88 71 THR A CA 1
ATOM 592 C C . THR A 1 71 ? -9.001 -5.517 -7.527 1.00 97.88 71 THR A C 1
ATOM 594 O O . THR A 1 71 ? -8.302 -4.862 -8.295 1.00 97.88 71 THR A O 1
ATOM 597 N N . LEU A 1 72 ? -8.857 -5.443 -6.201 1.00 98.38 72 LEU A N 1
ATOM 598 C CA . LEU A 1 72 ? -7.857 -4.594 -5.554 1.00 98.38 72 LEU A CA 1
ATOM 599 C C . LEU A 1 72 ? -6.436 -5.026 -5.933 1.00 98.38 72 LEU A C 1
ATOM 601 O O . LEU A 1 72 ? -5.651 -4.174 -6.339 1.00 98.38 72 LEU A O 1
ATOM 605 N N . ILE A 1 73 ? -6.116 -6.324 -5.861 1.00 98.19 73 ILE A N 1
ATOM 606 C CA . ILE A 1 73 ? -4.790 -6.852 -6.228 1.00 98.19 73 ILE A CA 1
ATOM 607 C C . ILE A 1 73 ? -4.483 -6.549 -7.700 1.00 98.19 73 ILE A C 1
ATOM 609 O O . ILE A 1 73 ? -3.426 -6.004 -8.014 1.00 98.19 73 ILE A O 1
ATOM 613 N N . ALA A 1 74 ? -5.429 -6.841 -8.595 1.00 97.62 74 ALA A N 1
ATOM 614 C CA . ALA A 1 74 ? -5.317 -6.566 -10.023 1.00 97.62 74 ALA A CA 1
ATOM 615 C C . ALA A 1 74 ? -5.088 -5.071 -10.310 1.00 97.62 74 ALA A C 1
ATOM 617 O O . ALA A 1 74 ? -4.196 -4.709 -11.081 1.00 97.62 74 ALA A O 1
ATOM 618 N N . MET A 1 75 ? -5.857 -4.189 -9.660 1.00 98.06 75 MET A N 1
ATOM 619 C CA . MET A 1 75 ? -5.698 -2.741 -9.796 1.00 98.06 75 MET A CA 1
ATOM 620 C C . MET A 1 75 ? -4.370 -2.249 -9.224 1.00 98.06 75 MET A C 1
ATOM 622 O O . MET A 1 75 ? -3.731 -1.427 -9.870 1.00 98.06 75 MET A O 1
ATOM 626 N N . ALA A 1 76 ? -3.939 -2.738 -8.059 1.00 98.19 76 ALA A N 1
ATOM 627 C CA . ALA A 1 76 ? -2.671 -2.348 -7.448 1.00 98.19 76 ALA A CA 1
ATOM 628 C C . ALA A 1 76 ? -1.489 -2.709 -8.359 1.00 98.19 76 ALA A C 1
ATOM 630 O O . ALA A 1 76 ? -0.689 -1.838 -8.692 1.00 98.19 76 ALA A O 1
ATOM 631 N N . LEU A 1 77 ? -1.444 -3.948 -8.864 1.00 97.94 77 LEU A N 1
ATOM 632 C CA . LEU A 1 77 ? -0.409 -4.387 -9.803 1.00 97.94 77 LEU A CA 1
ATOM 633 C C . LEU A 1 77 ? -0.421 -3.549 -11.087 1.00 97.94 77 LEU A C 1
ATOM 635 O O . LEU A 1 77 ? 0.609 -2.988 -11.460 1.00 97.94 77 LEU A O 1
ATOM 639 N N . ARG A 1 78 ? -1.589 -3.390 -11.727 1.00 97.25 78 ARG A N 1
ATOM 640 C CA . ARG A 1 78 ? -1.717 -2.590 -12.955 1.00 97.25 78 ARG A CA 1
ATOM 641 C C . ARG A 1 78 ? -1.278 -1.144 -12.737 1.00 97.25 78 ARG A C 1
ATOM 643 O O . ARG A 1 78 ? -0.495 -0.619 -13.518 1.00 97.25 78 ARG A O 1
ATOM 650 N N . CYS A 1 79 ? -1.780 -0.486 -11.695 1.00 97.62 79 CYS A N 1
ATOM 651 C CA . CYS A 1 79 ? -1.492 0.923 -11.429 1.00 97.62 79 CYS A CA 1
ATOM 652 C C . CYS A 1 79 ? -0.027 1.157 -11.038 1.00 97.62 79 CYS A C 1
ATOM 654 O O . CYS A 1 79 ? 0.504 2.239 -11.277 1.00 97.62 79 CYS A O 1
ATOM 656 N N . THR A 1 80 ? 0.651 0.159 -10.473 1.00 97.44 80 THR A N 1
ATOM 657 C CA . THR A 1 80 ? 2.074 0.257 -10.141 1.00 97.44 80 THR A CA 1
ATOM 658 C C . THR A 1 80 ? 2.964 -0.010 -11.351 1.00 97.44 80 THR A C 1
ATOM 660 O O . THR A 1 80 ? 3.820 0.818 -11.648 1.00 97.44 80 THR A O 1
ATOM 663 N N . TYR A 1 81 ? 2.740 -1.092 -12.099 1.00 97.06 81 TYR A N 1
ATOM 664 C CA . TYR A 1 81 ? 3.650 -1.506 -13.176 1.00 97.06 81 TYR A CA 1
ATOM 665 C C . TYR A 1 81 ? 3.364 -0.881 -14.546 1.00 97.06 81 TYR A C 1
ATOM 667 O O . TYR A 1 81 ? 4.235 -0.907 -15.415 1.00 97.06 81 TYR A O 1
ATOM 675 N N . ARG A 1 82 ? 2.174 -0.309 -14.768 1.00 97.62 82 ARG A N 1
ATOM 676 C CA . ARG A 1 82 ? 1.838 0.338 -16.047 1.00 97.62 82 ARG A CA 1
ATOM 677 C C . ARG A 1 82 ? 2.533 1.678 -16.251 1.00 97.62 82 ARG A C 1
ATOM 679 O O . ARG A 1 82 ? 2.781 2.041 -17.396 1.00 97.62 82 ARG A O 1
ATOM 686 N N . TYR A 1 83 ? 2.825 2.402 -15.174 1.00 97.31 83 TYR A N 1
ATOM 687 C CA . TYR A 1 83 ? 3.419 3.735 -15.247 1.00 97.31 83 TYR A CA 1
ATOM 688 C C . TYR A 1 83 ? 4.869 3.713 -14.784 1.00 97.31 83 TYR A C 1
ATOM 690 O O . TYR A 1 83 ? 5.142 3.163 -13.716 1.00 97.31 83 TYR A O 1
ATOM 698 N N . ARG A 1 84 ? 5.760 4.372 -15.528 1.00 96.06 84 ARG A N 1
ATOM 699 C CA . ARG A 1 84 ? 7.175 4.551 -15.170 1.00 96.06 84 ARG A CA 1
ATOM 700 C C . ARG A 1 84 ? 7.527 6.023 -15.012 1.00 96.06 84 ARG A C 1
ATOM 702 O O . ARG A 1 84 ? 6.960 6.867 -15.715 1.00 96.06 84 ARG A O 1
ATOM 709 N N . CYS A 1 85 ? 8.478 6.337 -14.141 1.00 95.81 85 CYS A N 1
ATOM 710 C CA . CYS A 1 85 ? 9.091 7.659 -14.147 1.00 95.81 85 CYS A CA 1
ATOM 711 C C . CYS A 1 85 ? 10.099 7.765 -15.307 1.00 95.81 85 CYS A C 1
ATOM 713 O O . CYS A 1 85 ? 10.848 6.826 -15.564 1.00 95.81 85 CYS A O 1
ATOM 715 N N . GLU A 1 86 ? 10.095 8.876 -16.049 1.00 93.69 86 GLU A N 1
ATOM 716 C CA . GLU A 1 86 ? 11.030 9.074 -17.171 1.00 93.69 86 GLU A CA 1
ATOM 717 C C . GLU A 1 86 ? 12.438 9.417 -16.687 1.00 93.69 86 GLU A C 1
ATOM 719 O O . GLU A 1 86 ? 13.422 8.914 -17.225 1.00 93.69 86 GLU A O 1
ATOM 724 N N . ASP A 1 87 ? 12.526 10.276 -15.669 1.00 92.00 87 ASP A N 1
ATOM 725 C CA . ASP A 1 87 ? 13.802 10.751 -15.161 1.00 92.00 87 ASP A CA 1
ATOM 726 C C . ASP A 1 87 ? 14.365 9.744 -14.137 1.00 92.00 87 ASP A C 1
ATOM 728 O O . ASP A 1 87 ? 13.783 9.553 -13.061 1.00 92.00 87 ASP A O 1
ATOM 732 N N . PRO A 1 88 ? 15.514 9.109 -14.433 1.00 88.00 88 PRO A N 1
ATOM 733 C CA . PRO A 1 88 ? 16.137 8.107 -13.569 1.00 88.00 88 PRO A CA 1
ATOM 734 C C . PRO A 1 88 ? 16.523 8.654 -12.189 1.00 88.00 88 PRO A C 1
ATOM 736 O O . PRO A 1 88 ? 16.659 7.882 -11.240 1.00 88.00 88 PRO A O 1
ATOM 739 N N . ARG A 1 89 ? 16.637 9.981 -12.023 1.00 85.00 89 ARG A N 1
ATOM 740 C CA . ARG A 1 89 ? 16.860 10.621 -10.714 1.00 85.00 89 ARG A CA 1
ATOM 741 C C . ARG A 1 89 ? 15.723 10.351 -9.726 1.00 85.00 89 ARG A C 1
ATOM 743 O O . ARG A 1 89 ? 15.947 10.385 -8.518 1.00 85.00 89 ARG A O 1
ATOM 750 N N . PHE A 1 90 ? 14.528 10.046 -10.226 1.00 88.12 90 PHE A N 1
ATOM 751 C CA . PHE A 1 90 ? 13.367 9.667 -9.424 1.00 88.12 90 PHE A CA 1
ATOM 752 C C . PHE A 1 90 ? 13.121 8.153 -9.414 1.00 88.12 90 PHE A C 1
ATOM 754 O O . PHE A 1 90 ? 12.035 7.721 -9.044 1.00 88.12 90 PHE A O 1
ATOM 761 N N . GLY A 1 91 ? 14.111 7.319 -9.759 1.00 85.62 91 GLY A N 1
ATOM 762 C CA . GLY A 1 91 ? 13.965 5.856 -9.718 1.00 85.62 91 GLY A CA 1
ATOM 763 C C . GLY A 1 91 ? 13.556 5.310 -8.340 1.00 85.62 91 GLY A C 1
ATOM 764 O O . GLY A 1 91 ? 12.839 4.313 -8.252 1.00 85.62 91 GLY A O 1
ATOM 765 N N . TRP A 1 92 ? 13.922 6.004 -7.254 1.00 87.00 92 TRP A N 1
ATOM 766 C CA . TRP A 1 92 ? 13.465 5.684 -5.895 1.00 87.00 92 TRP A CA 1
ATOM 767 C C . TRP A 1 92 ? 11.936 5.760 -5.746 1.00 87.00 92 TRP A C 1
ATOM 769 O O . TRP A 1 92 ? 11.361 5.017 -4.958 1.00 87.00 92 TRP A O 1
ATOM 779 N N . PHE A 1 93 ? 11.261 6.598 -6.537 1.00 91.19 93 PHE A N 1
ATOM 780 C CA . PHE A 1 93 ? 9.807 6.725 -6.517 1.00 91.19 93 PHE A CA 1
ATOM 781 C C . PHE A 1 93 ? 9.116 5.482 -7.088 1.00 91.19 93 PHE A C 1
ATOM 783 O O . PHE A 1 93 ? 8.091 5.045 -6.564 1.00 91.19 93 PHE A O 1
ATOM 790 N N . ASP A 1 94 ? 9.683 4.868 -8.130 1.00 92.00 94 ASP A N 1
ATOM 791 C CA . ASP A 1 94 ? 9.170 3.601 -8.662 1.00 92.00 94 ASP A CA 1
ATOM 792 C C . ASP A 1 94 ? 9.401 2.449 -7.669 1.00 92.00 94 ASP A C 1
ATOM 794 O O . ASP A 1 94 ? 8.529 1.588 -7.509 1.00 92.00 94 ASP A O 1
ATOM 798 N N . TRP A 1 95 ? 10.511 2.477 -6.920 1.00 91.62 95 TRP A N 1
ATOM 799 C CA . TRP A 1 95 ? 10.737 1.559 -5.798 1.00 91.62 95 TRP A CA 1
ATOM 800 C C . TRP A 1 95 ? 9.696 1.745 -4.681 1.00 91.62 95 TRP A C 1
ATOM 802 O O . TRP A 1 95 ? 9.059 0.769 -4.276 1.00 91.62 95 TRP A O 1
ATOM 812 N N . ASP A 1 96 ? 9.446 2.983 -4.246 1.00 94.12 96 ASP A N 1
ATOM 813 C CA . ASP A 1 96 ? 8.435 3.310 -3.232 1.00 94.12 96 ASP A CA 1
ATOM 814 C C . ASP A 1 96 ? 7.024 2.907 -3.674 1.00 94.12 96 ASP A C 1
ATOM 816 O O . ASP A 1 96 ? 6.254 2.355 -2.886 1.00 94.12 96 ASP A O 1
ATOM 820 N N . ARG A 1 97 ? 6.673 3.117 -4.948 1.00 95.38 97 ARG A N 1
ATOM 821 C CA . ARG A 1 97 ? 5.400 2.649 -5.521 1.00 95.38 97 ARG A CA 1
ATOM 822 C C . ARG A 1 97 ? 5.295 1.129 -5.507 1.00 95.38 97 ARG A C 1
ATOM 824 O O . ARG A 1 97 ? 4.222 0.597 -5.209 1.00 95.38 97 ARG A O 1
ATOM 831 N N . GLY A 1 98 ? 6.391 0.431 -5.797 1.00 96.00 98 GLY A N 1
ATOM 832 C CA . GLY A 1 98 ? 6.496 -1.019 -5.652 1.00 96.00 98 GLY A CA 1
ATOM 833 C C . GLY A 1 98 ? 6.225 -1.467 -4.215 1.00 96.00 98 GLY A C 1
ATOM 834 O O . GLY A 1 98 ? 5.350 -2.302 -3.979 1.00 96.00 98 GLY A O 1
ATOM 835 N N . LEU A 1 99 ? 6.911 -0.867 -3.240 1.00 95.88 99 LEU A N 1
ATOM 836 C CA . LEU A 1 99 ? 6.729 -1.168 -1.818 1.00 95.88 99 LEU A CA 1
ATOM 837 C C . LEU A 1 99 ? 5.308 -0.834 -1.333 1.00 95.88 99 LEU A C 1
ATOM 839 O O . LEU A 1 99 ? 4.696 -1.608 -0.590 1.00 95.88 99 LEU A O 1
ATOM 843 N N . GLY A 1 100 ? 4.758 0.293 -1.783 1.00 96.56 100 GLY A N 1
ATOM 844 C CA . GLY A 1 100 ? 3.392 0.722 -1.502 1.00 96.56 100 GLY A CA 1
ATOM 845 C C . GLY A 1 100 ? 2.353 -0.262 -2.041 1.00 96.56 100 GLY A C 1
ATOM 846 O O . GLY A 1 100 ? 1.425 -0.621 -1.316 1.00 96.56 100 GLY A O 1
ATOM 847 N N . CYS A 1 101 ? 2.544 -0.771 -3.262 1.00 97.62 101 CYS A N 1
ATOM 848 C CA . CYS A 1 101 ? 1.718 -1.829 -3.850 1.00 97.62 101 CYS A CA 1
ATOM 849 C C . CYS A 1 101 ? 1.723 -3.092 -2.988 1.00 97.62 101 CYS A C 1
ATOM 851 O O . CYS A 1 101 ? 0.662 -3.560 -2.574 1.00 97.62 101 CYS A O 1
ATOM 853 N N . TRP A 1 102 ? 2.910 -3.604 -2.648 1.00 97.62 102 TRP A N 1
ATOM 854 C CA . TRP A 1 102 ? 3.051 -4.792 -1.803 1.00 97.62 102 TRP A CA 1
ATOM 855 C C . TRP A 1 102 ? 2.413 -4.606 -0.430 1.00 97.62 102 TRP A C 1
ATOM 857 O O . TRP A 1 102 ? 1.701 -5.489 0.047 1.00 97.62 102 TRP A O 1
ATOM 867 N N . THR A 1 103 ? 2.603 -3.437 0.179 1.00 97.38 103 THR A N 1
ATOM 868 C CA . THR A 1 103 ? 1.983 -3.088 1.461 1.00 97.38 103 THR A CA 1
ATOM 869 C C . THR A 1 103 ? 0.458 -3.092 1.358 1.00 97.38 103 THR A C 1
ATOM 871 O O . THR A 1 103 ? -0.214 -3.668 2.215 1.00 97.38 103 THR A O 1
ATOM 874 N N . CYS A 1 104 ? -0.098 -2.505 0.295 1.00 98.12 104 CYS A N 1
ATOM 875 C CA . CYS A 1 104 ? -1.541 -2.485 0.063 1.00 98.12 104 CYS A CA 1
ATOM 876 C C . CYS A 1 104 ? -2.100 -3.888 -0.184 1.00 98.12 104 CYS A C 1
ATOM 878 O O . CYS A 1 104 ? -3.145 -4.219 0.372 1.00 98.12 104 CYS A O 1
ATOM 880 N N . ILE A 1 105 ? -1.398 -4.733 -0.948 1.00 98.38 105 ILE A N 1
ATOM 881 C CA . ILE A 1 105 ? -1.781 -6.135 -1.167 1.00 98.38 105 ILE A CA 1
ATOM 882 C C . ILE A 1 105 ? -1.777 -6.892 0.164 1.00 98.38 105 ILE A C 1
ATOM 884 O O . ILE A 1 105 ? -2.796 -7.478 0.527 1.00 98.38 105 ILE A O 1
ATOM 888 N N . ALA A 1 106 ? -0.692 -6.824 0.937 1.00 97.88 106 ALA A N 1
ATOM 889 C CA . ALA A 1 106 ? -0.587 -7.500 2.230 1.00 97.88 106 ALA A CA 1
ATOM 890 C C . ALA A 1 106 ? -1.696 -7.064 3.203 1.00 97.88 106 ALA A C 1
ATOM 892 O O . ALA A 1 106 ? -2.370 -7.902 3.803 1.00 97.88 106 ALA A O 1
ATOM 893 N N . LYS A 1 107 ? -1.951 -5.755 3.305 1.00 98.06 107 LYS A N 1
ATOM 894 C CA . LYS A 1 107 ? -3.044 -5.206 4.118 1.00 98.06 107 LYS A CA 1
ATOM 895 C C . LYS A 1 107 ? -4.420 -5.615 3.605 1.00 98.06 107 LYS A C 1
ATOM 897 O O . LYS A 1 107 ? -5.294 -5.921 4.404 1.00 98.06 107 LYS A O 1
ATOM 902 N N . SER A 1 108 ? -4.626 -5.654 2.292 1.00 98.44 108 SER A N 1
ATOM 903 C CA . SER A 1 108 ? -5.902 -6.084 1.715 1.00 98.44 108 SER A CA 1
ATOM 904 C C . SER A 1 108 ? -6.191 -7.561 1.975 1.00 98.44 108 SER A C 1
ATOM 906 O O . SER A 1 108 ? -7.328 -7.906 2.280 1.00 98.44 108 SER A O 1
ATOM 908 N N . LEU A 1 109 ? -5.168 -8.424 1.935 1.00 98.44 109 LEU A N 1
ATOM 909 C CA . LEU A 1 109 ? -5.290 -9.834 2.304 1.00 98.44 109 LEU A CA 1
ATOM 910 C C . LEU A 1 109 ? -5.713 -9.954 3.768 1.00 98.44 109 LEU A C 1
ATOM 912 O O . LEU A 1 109 ? -6.703 -10.614 4.077 1.00 98.44 109 LEU A O 1
ATOM 916 N N . ASP A 1 110 ? -5.021 -9.242 4.655 1.00 97.94 110 ASP A N 1
ATOM 917 C CA . ASP A 1 110 ? -5.365 -9.172 6.072 1.00 97.94 110 ASP A CA 1
ATOM 918 C C . ASP A 1 110 ? -6.819 -8.717 6.296 1.00 97.94 110 ASP A C 1
ATOM 920 O O . ASP A 1 110 ? -7.604 -9.375 6.988 1.00 97.94 110 ASP A O 1
ATOM 924 N N . PHE A 1 111 ? -7.215 -7.630 5.630 1.00 98.38 111 PHE A N 1
ATOM 925 C CA . PHE A 1 111 ? -8.568 -7.094 5.699 1.00 98.38 111 PHE A CA 1
ATOM 926 C C . PHE A 1 111 ? -9.603 -8.042 5.103 1.00 98.38 111 PHE A C 1
ATOM 928 O O . PHE A 1 111 ? -10.717 -8.081 5.610 1.00 98.38 111 PHE A O 1
ATOM 935 N N . ALA A 1 112 ? -9.300 -8.804 4.058 1.00 98.44 112 ALA A N 1
ATOM 936 C CA . ALA A 1 112 ? -10.249 -9.737 3.460 1.00 98.44 112 ALA A CA 1
ATOM 937 C C . ALA A 1 112 ? -10.470 -10.977 4.338 1.00 98.44 112 ALA A C 1
ATOM 939 O O . ALA A 1 112 ? -11.613 -11.406 4.529 1.00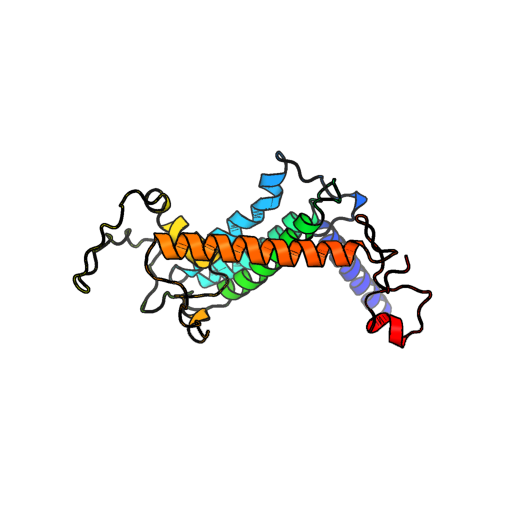 98.44 112 ALA A O 1
ATOM 940 N N . PHE A 1 113 ? -9.395 -11.524 4.910 1.00 98.44 113 PHE A N 1
ATOM 941 C CA . PHE A 1 113 ? -9.450 -12.786 5.645 1.00 98.44 113 PHE A CA 1
ATOM 942 C C . PHE A 1 113 ? -9.914 -12.649 7.097 1.00 98.44 113 PHE A C 1
ATOM 944 O O . PHE A 1 113 ? -10.478 -13.609 7.630 1.00 98.44 113 PHE A O 1
ATOM 951 N N . VAL A 1 114 ? -9.761 -11.480 7.732 1.00 97.94 114 VAL A N 1
ATOM 952 C CA . VAL A 1 114 ? -10.214 -11.285 9.117 1.00 97.94 114 VAL A CA 1
ATOM 953 C C . VAL A 1 114 ? -11.745 -11.356 9.227 1.00 97.94 114 VAL A C 1
ATOM 955 O O . VAL A 1 114 ? -12.480 -10.544 8.651 1.00 97.94 114 VAL A O 1
ATOM 958 N N . GLY A 1 115 ? -12.235 -12.348 9.978 1.00 97.56 115 GLY A N 1
ATOM 959 C CA . GLY A 1 115 ? -13.657 -12.688 10.070 1.00 97.56 115 GLY A CA 1
ATOM 960 C C . GLY A 1 115 ? -14.516 -11.541 10.597 1.00 97.56 115 GLY A C 1
ATOM 961 O O . GLY A 1 115 ? -15.394 -11.047 9.886 1.00 97.56 115 GLY A O 1
ATOM 962 N N . ASP A 1 116 ? -14.193 -11.073 11.800 1.00 96.94 116 ASP A N 1
ATOM 963 C CA . ASP A 1 116 ? -14.992 -10.091 12.541 1.00 96.94 116 ASP A CA 1
ATOM 964 C C . ASP A 1 116 ? -14.659 -8.630 12.212 1.00 96.94 116 ASP A C 1
ATOM 966 O O . ASP A 1 116 ? -15.304 -7.724 12.732 1.00 96.94 116 ASP A O 1
ATOM 970 N N . GLY A 1 117 ? -13.697 -8.397 11.313 1.00 97.19 117 GLY A N 1
ATOM 971 C CA . GLY A 1 117 ? -13.152 -7.071 11.013 1.00 97.19 117 GLY A CA 1
ATOM 972 C C . GLY A 1 117 ? -11.977 -6.706 11.927 1.00 97.19 117 GLY A C 1
ATOM 973 O O . GLY A 1 117 ? -11.415 -7.577 12.584 1.00 97.19 117 GLY A O 1
ATOM 974 N N . ARG A 1 118 ? -11.567 -5.432 11.925 1.00 97.69 118 ARG A N 1
ATOM 975 C CA . ARG A 1 118 ? -10.461 -4.931 12.764 1.00 97.69 118 ARG A CA 1
ATOM 976 C C . ARG A 1 118 ? -10.980 -4.017 13.851 1.00 97.69 118 ARG A C 1
ATOM 978 O O . ARG A 1 118 ? -11.688 -3.060 13.537 1.00 97.69 118 ARG A O 1
ATOM 985 N N . PHE A 1 119 ? -10.605 -4.279 15.098 1.00 97.56 119 PHE A N 1
ATOM 986 C CA . PHE A 1 119 ? -11.054 -3.532 16.274 1.00 97.56 119 PHE A CA 1
ATOM 987 C C . PHE A 1 119 ? -9.991 -2.551 16.756 1.00 97.56 119 PHE A C 1
ATOM 989 O O . PHE A 1 119 ? -8.795 -2.849 16.731 1.00 97.56 119 PHE A O 1
ATOM 996 N N . LYS A 1 120 ? -10.427 -1.390 17.251 1.00 96.31 120 LYS A N 1
ATOM 997 C CA . LYS A 1 120 ? -9.548 -0.555 18.070 1.00 96.31 120 LYS A CA 1
ATOM 998 C C . LYS A 1 120 ? -9.394 -1.176 19.453 1.00 96.31 120 LYS A C 1
ATOM 1000 O O . LYS A 1 120 ? -10.301 -1.846 19.945 1.00 96.31 120 LYS A O 1
ATOM 1005 N N . VAL A 1 121 ? -8.267 -0.926 20.111 1.00 94.94 121 VAL A N 1
ATOM 1006 C CA . VAL A 1 121 ? -8.047 -1.377 21.493 1.00 94.94 121 VAL A CA 1
ATOM 1007 C C . VAL A 1 121 ? -9.163 -0.827 22.395 1.00 94.94 121 VAL A C 1
ATOM 1009 O O . VAL A 1 121 ? -9.433 0.372 22.405 1.00 94.94 121 VAL A O 1
ATOM 1012 N N . GLY A 1 122 ? -9.839 -1.720 23.123 1.00 94.06 122 GLY A N 1
ATOM 1013 C CA . GLY A 1 122 ? -10.987 -1.399 23.984 1.00 94.06 122 GLY A CA 1
ATOM 1014 C C . GLY A 1 122 ? -12.359 -1.431 23.293 1.00 94.06 122 GLY A C 1
ATOM 1015 O O . GLY A 1 122 ? -13.387 -1.391 23.972 1.00 94.06 122 GLY A O 1
ATOM 1016 N N . GLU A 1 123 ? -12.416 -1.550 21.965 1.00 94.38 123 GLU A N 1
ATOM 1017 C CA . GLU A 1 123 ? -13.670 -1.689 21.222 1.00 94.38 123 GLU A CA 1
ATOM 1018 C C . GLU A 1 123 ? -14.163 -3.141 21.255 1.00 94.38 123 GLU A C 1
ATOM 1020 O O . GLU A 1 123 ? -13.465 -4.056 20.830 1.00 94.38 123 GLU A O 1
ATOM 1025 N N . LYS A 1 124 ? -15.392 -3.359 21.738 1.00 95.62 124 LYS A N 1
ATOM 1026 C CA . LYS A 1 124 ? -15.996 -4.704 21.820 1.00 95.62 124 LYS A CA 1
ATOM 1027 C C . LYS A 1 124 ? -16.810 -5.091 20.584 1.00 95.62 124 LYS A C 1
ATOM 1029 O O . LYS A 1 124 ? -17.071 -6.269 20.371 1.00 95.62 124 LYS A O 1
ATOM 1034 N N . GLN A 1 125 ? -17.276 -4.116 19.803 1.00 95.88 125 GLN A N 1
ATOM 1035 C CA . GLN A 1 125 ? -18.194 -4.363 18.693 1.00 95.88 125 GLN A CA 1
ATOM 1036 C C . GLN A 1 125 ? -18.042 -3.314 17.589 1.00 95.88 125 GLN A C 1
ATOM 1038 O O . GLN A 1 125 ? -18.049 -2.118 17.869 1.00 95.88 125 GLN A O 1
ATOM 1043 N N . LEU A 1 126 ? -17.996 -3.773 16.332 1.00 95.00 126 LEU A N 1
ATOM 1044 C CA . LEU A 1 126 ? -18.025 -2.901 15.159 1.00 95.00 126 LEU A CA 1
ATOM 1045 C C . LEU A 1 126 ? -19.422 -2.353 14.875 1.00 95.00 126 LEU A C 1
ATOM 1047 O O . LEU A 1 126 ? -20.445 -3.021 15.071 1.00 95.00 126 LEU A O 1
ATOM 1051 N N . ARG A 1 127 ? -19.439 -1.151 14.307 1.00 92.56 127 ARG A N 1
ATOM 1052 C CA . ARG A 1 127 ? -20.652 -0.464 13.862 1.00 92.56 127 ARG A CA 1
ATOM 1053 C C . ARG A 1 127 ? -21.284 -1.174 12.666 1.00 92.56 127 ARG A C 1
ATOM 1055 O O . ARG A 1 127 ? -20.587 -1.705 11.793 1.00 92.56 127 ARG A O 1
ATOM 1062 N N . ARG A 1 128 ? -22.614 -1.160 12.594 1.00 92.62 128 ARG A N 1
ATOM 1063 C CA . ARG A 1 128 ? -23.343 -1.490 11.363 1.00 92.62 128 ARG A CA 1
ATOM 1064 C C . ARG A 1 128 ? -23.267 -0.293 10.415 1.00 92.62 128 ARG A C 1
ATOM 1066 O O . ARG A 1 128 ? -23.147 0.848 10.852 1.00 92.62 128 ARG A O 1
ATOM 1073 N N . SER A 1 129 ? -23.358 -0.543 9.110 1.00 86.62 129 SER A N 1
ATOM 1074 C CA . SER A 1 129 ? -23.289 0.518 8.090 1.00 86.62 129 SER A CA 1
ATOM 1075 C C . SER A 1 129 ? -24.378 1.584 8.240 1.00 86.62 129 SER A C 1
ATOM 1077 O O . SER A 1 129 ? -24.151 2.724 7.851 1.00 86.62 129 SER A O 1
ATOM 1079 N N . ASN A 1 130 ? -25.515 1.227 8.844 1.00 87.75 130 ASN A N 1
ATOM 1080 C CA . ASN A 1 130 ? -26.666 2.115 9.018 1.00 87.75 130 ASN A CA 1
ATOM 1081 C C . ASN A 1 130 ? -26.731 2.756 10.413 1.00 87.75 130 ASN A C 1
ATOM 1083 O O . ASN A 1 130 ? -27.680 3.484 10.695 1.00 87.75 130 ASN A O 1
ATOM 1087 N N . ASP A 1 131 ? -25.764 2.486 11.298 1.00 86.88 131 ASP A N 1
ATOM 1088 C CA . ASP A 1 131 ? -25.775 3.094 12.627 1.00 86.88 131 ASP A CA 1
ATOM 1089 C C . ASP A 1 131 ? -25.451 4.591 12.496 1.00 86.88 131 ASP A C 1
ATOM 1091 O O . ASP A 1 131 ? -24.409 4.931 11.910 1.00 86.88 131 ASP A O 1
ATOM 1095 N N . PRO A 1 132 ? -26.272 5.497 13.067 1.00 82.81 132 PRO A N 1
ATOM 1096 C CA . PRO A 1 132 ? -26.005 6.928 13.018 1.00 82.81 132 PRO A CA 1
ATOM 1097 C C . PRO A 1 132 ? -24.605 7.220 13.559 1.00 82.81 132 PRO A C 1
ATOM 1099 O O . PRO A 1 132 ? -24.088 6.492 14.416 1.00 82.81 132 PRO A O 1
ATOM 1102 N N . ALA A 1 133 ? -23.957 8.261 13.024 1.00 77.81 133 ALA A N 1
ATOM 1103 C CA . ALA A 1 133 ? -22.695 8.753 13.566 1.00 77.81 133 ALA A CA 1
ATOM 1104 C C . ALA A 1 133 ? -22.861 8.909 15.077 1.00 77.81 133 ALA A C 1
ATOM 1106 O O . ALA A 1 133 ? -23.726 9.663 15.520 1.00 77.81 133 ALA A O 1
ATOM 1107 N N . ARG A 1 134 ? -22.089 8.139 15.862 1.00 68.75 134 ARG A N 1
ATOM 1108 C CA . ARG A 1 134 ? -22.139 8.262 17.316 1.00 68.75 134 ARG A CA 1
ATOM 1109 C C . ARG A 1 134 ? -21.864 9.739 17.596 1.00 68.75 134 ARG A C 1
ATOM 1111 O O . ARG A 1 134 ? -20.838 10.227 17.104 1.00 68.75 134 ARG A O 1
ATOM 1118 N N . PRO A 1 135 ? -22.746 10.461 18.308 1.00 66.00 135 PRO A N 1
ATOM 1119 C CA . PRO A 1 135 ? -22.365 11.774 18.793 1.00 66.00 135 PRO A CA 1
ATOM 1120 C C . PRO A 1 135 ? -21.031 11.570 19.504 1.00 66.00 135 PRO A C 1
ATOM 1122 O O . PRO A 1 135 ? -20.863 10.556 20.188 1.00 66.00 135 PRO A O 1
ATOM 1125 N N . ARG A 1 136 ? -20.049 12.444 19.259 1.00 63.28 136 ARG A N 1
ATOM 1126 C CA . ARG A 1 136 ? -18.792 12.442 20.012 1.00 63.28 136 ARG A CA 1
ATOM 1127 C C . ARG A 1 136 ? -19.168 12.703 21.466 1.00 63.28 136 ARG A C 1
ATOM 1129 O O . ARG A 1 136 ? -19.189 13.840 21.918 1.00 63.28 136 ARG A O 1
ATOM 1136 N N . THR A 1 137 ? -19.574 11.659 22.177 1.00 52.88 137 THR A N 1
ATOM 1137 C CA . THR A 1 137 ? -19.849 11.721 23.596 1.00 52.88 137 THR A CA 1
ATOM 1138 C C . THR A 1 137 ? -18.479 11.975 24.189 1.00 52.88 137 THR A C 1
ATOM 1140 O O . THR A 1 137 ? -17.643 11.073 24.165 1.00 52.88 137 THR A O 1
ATOM 1143 N N . ARG A 1 138 ? -18.213 13.232 24.580 1.00 53.38 138 ARG A N 1
ATOM 1144 C CA . ARG A 1 138 ? -17.047 13.618 25.382 1.00 53.38 138 ARG A CA 1
ATOM 1145 C C . ARG A 1 138 ? -16.988 12.612 26.523 1.00 53.38 138 ARG A C 1
ATOM 1147 O O . ARG A 1 138 ? -17.827 12.652 27.418 1.00 53.38 138 ARG A O 1
ATOM 1154 N N . GLY A 1 139 ? -16.105 11.626 26.399 1.00 51.72 139 GLY A N 1
ATOM 1155 C CA . GLY A 1 139 ? -15.955 10.589 27.402 1.00 51.72 139 GLY A CA 1
ATOM 1156 C C . GLY A 1 139 ? -15.546 11.275 28.691 1.00 51.72 139 GLY A C 1
ATOM 1157 O O . GLY A 1 139 ? -14.530 11.959 28.721 1.00 51.72 139 GLY A O 1
ATOM 1158 N N . SER A 1 140 ? -16.360 11.117 29.730 1.00 46.06 140 SER A N 1
ATOM 1159 C CA . SER A 1 140 ? -16.149 11.638 31.080 1.00 46.06 140 SER A CA 1
ATOM 1160 C C . SER A 1 140 ? -15.053 10.868 31.830 1.00 46.06 140 SER A C 1
ATOM 1162 O O . SER A 1 140 ? -15.215 10.524 33.000 1.00 46.06 140 SER A O 1
ATOM 1164 N N . SER A 1 141 ? -13.964 10.512 31.154 1.00 50.38 141 SER A N 1
ATOM 1165 C CA . SER A 1 141 ? -12.801 9.905 31.789 1.00 50.38 141 SER A CA 1
ATOM 1166 C C . SER A 1 141 ? -11.815 11.015 32.124 1.00 50.38 141 SER A C 1
ATOM 1168 O O . SER A 1 141 ? -11.024 11.405 31.273 1.00 50.38 141 SER A O 1
ATOM 1170 N N . SER A 1 142 ? -11.934 11.497 33.360 1.00 47.19 142 SER A N 1
ATOM 1171 C CA . SER A 1 142 ? -10.934 12.233 34.137 1.00 47.19 142 SER A CA 1
ATOM 1172 C C . SER A 1 142 ? -10.358 13.507 33.514 1.00 47.19 142 SER A C 1
ATOM 1174 O O . SER A 1 142 ? -9.467 13.486 32.674 1.00 47.19 142 SER A O 1
ATOM 1176 N N . GLU A 1 143 ? -10.881 14.621 34.027 1.00 49.88 143 GLU A N 1
ATOM 1177 C CA . GLU A 1 143 ? -10.176 15.861 34.372 1.00 49.88 143 GLU A CA 1
ATOM 1178 C C . GLU A 1 143 ? -8.647 15.828 34.203 1.00 49.88 143 GLU A C 1
ATOM 1180 O O . GLU A 1 143 ? -7.902 15.509 35.123 1.00 49.88 143 GLU A O 1
ATOM 1185 N N . SER A 1 144 ? -8.182 16.237 33.031 1.00 48.16 144 SER A N 1
ATOM 1186 C CA . SER A 1 144 ? -7.068 17.179 32.910 1.00 48.16 144 SER A CA 1
ATOM 1187 C C . SER A 1 144 ? -7.102 17.742 31.494 1.00 48.16 144 SER A C 1
ATOM 1189 O O . SER A 1 144 ? -6.445 17.253 30.580 1.00 48.16 144 SER A O 1
ATOM 1191 N N . ASP A 1 145 ? -8.037 18.670 31.315 1.00 51.72 145 ASP A N 1
ATOM 1192 C CA . ASP A 1 145 ? -7.770 19.995 30.764 1.00 51.72 145 ASP A CA 1
ATOM 1193 C C . ASP A 1 145 ? -6.611 20.086 29.757 1.00 51.72 145 ASP A C 1
ATOM 1195 O O . ASP A 1 145 ? -5.512 20.498 30.099 1.00 51.72 145 ASP A O 1
ATOM 1199 N N . GLU A 1 146 ? -6.880 19.746 28.497 1.00 48.34 146 GLU A N 1
ATOM 1200 C CA . GLU A 1 146 ? -6.305 20.489 27.378 1.00 48.34 146 GLU A CA 1
ATOM 1201 C C . GLU A 1 146 ? -7.384 20.672 26.305 1.00 48.34 146 GLU A C 1
ATOM 1203 O O . GLU A 1 146 ? -8.026 19.733 25.825 1.00 48.34 146 GLU A O 1
ATOM 1208 N N . THR A 1 147 ? -7.601 21.938 25.978 1.00 52.88 147 THR A N 1
ATOM 1209 C CA . THR A 1 147 ? -8.438 22.510 24.928 1.00 52.88 147 THR A CA 1
ATOM 1210 C C . THR A 1 147 ? -8.163 21.863 23.571 1.00 52.88 147 THR A C 1
ATOM 1212 O O . THR A 1 147 ? -7.406 22.363 22.743 1.00 52.88 147 THR A O 1
ATOM 1215 N N . HIS A 1 148 ? -8.791 20.717 23.321 1.00 50.38 148 HIS A N 1
ATOM 1216 C CA . HIS A 1 148 ? -8.677 20.037 22.041 1.00 50.38 148 HIS A CA 1
ATOM 1217 C C . HIS A 1 148 ? -9.447 20.827 20.973 1.00 50.38 148 HIS A C 1
ATOM 1219 O O . HIS A 1 148 ? -10.671 20.752 20.885 1.00 50.38 148 HIS A O 1
ATOM 1225 N N . ASP A 1 149 ? -8.695 21.602 20.188 1.00 54.38 149 ASP A N 1
ATOM 1226 C CA . ASP A 1 149 ? -9.131 22.378 19.027 1.00 54.38 149 ASP A CA 1
ATOM 1227 C C . ASP A 1 149 ? -10.097 21.580 18.127 1.00 54.38 149 ASP A C 1
ATOM 1229 O O . ASP A 1 149 ? -9.698 20.684 17.372 1.00 54.38 149 ASP A O 1
ATOM 1233 N N . ASP A 1 150 ? -11.373 21.973 18.134 1.00 57.66 150 ASP A N 1
ATOM 1234 C CA . ASP A 1 150 ? -12.418 21.485 17.217 1.00 57.66 150 ASP A CA 1
ATOM 1235 C C . ASP A 1 150 ? -12.128 21.827 15.736 1.00 57.66 150 ASP A C 1
ATOM 1237 O O . ASP A 1 150 ? -12.829 21.378 14.829 1.00 57.66 150 ASP A O 1
ATOM 1241 N N . ASN A 1 151 ? -11.039 22.551 15.460 1.00 63.28 151 ASN A N 1
ATOM 1242 C CA . ASN A 1 151 ? -10.601 22.941 14.121 1.00 63.28 151 ASN A CA 1
ATOM 1243 C C . ASN A 1 151 ? -9.706 21.916 13.408 1.00 63.28 151 ASN A C 1
ATOM 1245 O O . ASN A 1 151 ? -9.163 22.218 12.342 1.00 63.28 151 ASN A O 1
ATOM 1249 N N . SER A 1 152 ? -9.535 20.702 13.941 1.00 75.56 152 SER A N 1
ATOM 1250 C CA . SER A 1 152 ? -8.762 19.680 13.225 1.00 75.56 152 SER A CA 1
ATOM 1251 C C . SER A 1 152 ? -9.375 19.406 11.841 1.00 75.56 152 SER A C 1
ATOM 1253 O O . SER A 1 152 ? -10.575 19.166 11.707 1.00 75.56 152 SER A O 1
ATOM 1255 N N . ILE A 1 153 ? -8.545 19.417 10.793 1.00 79.69 153 ILE A N 1
ATOM 1256 C CA . ILE A 1 153 ? -8.949 19.159 9.394 1.00 79.69 153 ILE A CA 1
ATOM 1257 C C . ILE A 1 153 ? -9.733 17.837 9.275 1.00 79.69 153 ILE A C 1
ATOM 1259 O O . ILE A 1 153 ? -10.666 17.728 8.481 1.00 79.69 153 ILE A O 1
ATOM 1263 N N . LEU A 1 154 ? -9.414 16.860 10.130 1.00 78.81 154 LEU A N 1
ATOM 1264 C CA . LEU A 1 154 ? -10.104 15.573 10.234 1.00 78.81 154 LEU A CA 1
ATOM 1265 C C . LEU A 1 154 ? -11.580 15.696 10.646 1.00 78.81 154 LEU A C 1
ATOM 1267 O O . LEU A 1 154 ? -12.381 14.851 10.261 1.00 78.81 154 LEU A O 1
ATOM 1271 N N . GLY A 1 155 ? -11.961 16.739 11.390 1.00 78.75 155 GLY A N 1
ATOM 1272 C CA . GLY A 1 155 ? -13.350 17.000 11.778 1.00 78.75 155 GLY A CA 1
ATOM 1273 C C . GLY A 1 155 ? -14.259 17.379 10.605 1.00 78.75 155 GLY A C 1
ATOM 1274 O O . GLY A 1 155 ? -15.470 17.211 10.704 1.00 78.75 155 GLY A O 1
ATOM 1275 N N . ARG A 1 156 ? -13.687 17.843 9.483 1.00 88.19 156 ARG A N 1
ATOM 1276 C CA . ARG A 1 156 ? -14.438 18.184 8.261 1.00 88.19 156 ARG A CA 1
ATOM 1277 C C . ARG A 1 156 ? -14.658 16.989 7.335 1.00 88.19 156 ARG A C 1
ATOM 1279 O O . ARG A 1 156 ? -15.445 17.086 6.397 1.00 88.19 156 ARG A O 1
ATOM 1286 N N . LEU A 1 157 ? -13.954 15.881 7.560 1.00 91.12 157 LEU A N 1
ATOM 1287 C CA . LEU A 1 157 ? -14.064 14.699 6.713 1.00 91.12 157 LEU A CA 1
ATOM 1288 C C . LEU A 1 157 ? -15.265 13.837 7.130 1.00 91.12 157 LEU A C 1
ATOM 1290 O O . LEU A 1 157 ? -15.559 13.718 8.322 1.00 91.12 157 LEU A O 1
ATOM 1294 N N . PRO A 1 158 ? -15.938 13.170 6.174 1.00 91.56 158 PRO A N 1
ATOM 1295 C CA . PRO A 1 158 ? -16.954 12.178 6.494 1.00 91.56 158 PRO A CA 1
ATOM 1296 C C . PRO A 1 158 ? -16.398 11.100 7.431 1.00 91.56 158 PRO A C 1
ATOM 1298 O O . PRO A 1 158 ? -15.301 10.585 7.215 1.00 91.56 158 PRO A O 1
ATOM 1301 N N . ALA A 1 159 ? -17.176 10.698 8.439 1.00 89.50 159 ALA A N 1
ATOM 1302 C CA . ALA A 1 159 ? -16.739 9.707 9.429 1.00 89.50 159 ALA A CA 1
ATOM 1303 C C . ALA A 1 159 ? -16.287 8.375 8.797 1.00 89.50 159 ALA A C 1
ATOM 1305 O O . ALA A 1 159 ? -15.385 7.720 9.311 1.00 89.50 159 ALA A O 1
ATOM 1306 N N . CYS A 1 160 ? -16.879 7.983 7.662 1.00 92.62 160 CYS A N 1
ATOM 1307 C CA . CYS A 1 160 ? -16.459 6.801 6.908 1.00 92.62 160 CYS A CA 1
ATOM 1308 C C . CYS A 1 160 ? -15.026 6.917 6.373 1.00 92.62 160 CYS A C 1
ATOM 1310 O O . CYS A 1 160 ? -14.276 5.946 6.434 1.00 92.62 160 CYS A O 1
ATOM 1312 N N . LEU A 1 161 ? -14.642 8.097 5.885 1.00 94.19 161 LEU A N 1
ATOM 1313 C CA . LEU A 1 161 ? -13.308 8.353 5.361 1.00 94.19 161 LEU A CA 1
ATOM 1314 C C . LEU A 1 161 ? -12.285 8.414 6.495 1.00 94.19 161 LEU A C 1
ATOM 1316 O O . LEU A 1 161 ? -11.198 7.871 6.346 1.00 94.19 161 LEU A O 1
ATOM 1320 N N . VAL A 1 162 ? -12.643 9.004 7.639 1.00 94.19 162 VAL A N 1
ATOM 1321 C CA . 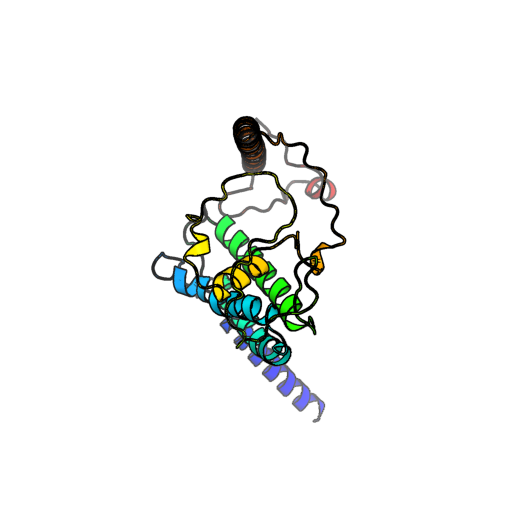VAL A 1 162 ? -11.778 9.009 8.830 1.00 94.19 162 VAL A CA 1
ATOM 1322 C C . VAL A 1 162 ? -11.499 7.581 9.302 1.00 94.19 162 VAL A C 1
ATOM 1324 O O . VAL A 1 162 ? -10.335 7.224 9.450 1.00 94.19 162 VAL A O 1
ATOM 1327 N N . ASP A 1 163 ? -12.536 6.745 9.444 1.00 94.19 163 ASP A N 1
ATOM 1328 C CA . ASP A 1 16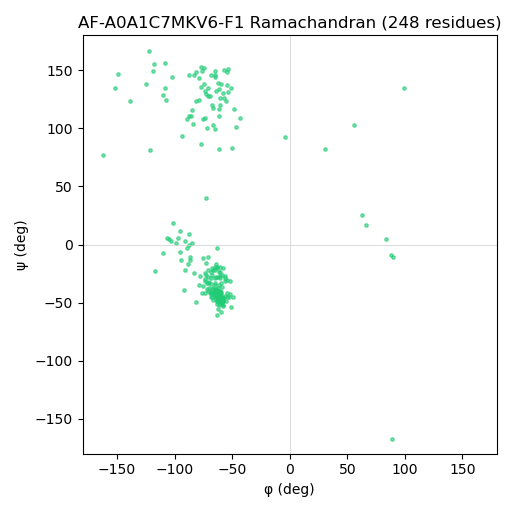3 ? -12.383 5.327 9.808 1.00 94.19 163 ASP A CA 1
ATOM 1329 C C . ASP A 1 163 ? -11.456 4.587 8.821 1.00 94.19 163 ASP A C 1
ATOM 1331 O O . ASP A 1 163 ? -10.590 3.812 9.233 1.00 94.19 163 ASP A O 1
ATOM 1335 N N . ALA A 1 164 ? -11.638 4.828 7.517 1.00 96.69 164 ALA A N 1
ATOM 1336 C CA . ALA A 1 164 ? -10.867 4.192 6.451 1.00 96.69 164 ALA A CA 1
ATOM 1337 C C . ALA A 1 164 ? -9.398 4.629 6.438 1.00 96.69 164 ALA A C 1
ATOM 1339 O O . ALA A 1 164 ? -8.508 3.789 6.314 1.00 96.69 164 ALA A O 1
ATOM 1340 N N . LEU A 1 165 ? -9.139 5.932 6.572 1.00 96.25 165 LEU A N 1
ATOM 1341 C CA . LEU A 1 165 ? -7.789 6.492 6.629 1.00 96.25 165 LEU A CA 1
ATOM 1342 C C . LEU A 1 165 ? -7.059 6.006 7.880 1.00 96.25 165 LEU A C 1
ATOM 1344 O O . LEU A 1 165 ? -5.897 5.625 7.797 1.00 96.25 165 LEU A O 1
ATOM 1348 N N . GLU A 1 166 ? -7.739 5.965 9.023 1.00 95.25 166 GLU A N 1
ATOM 1349 C CA . GLU A 1 166 ? -7.131 5.565 10.287 1.0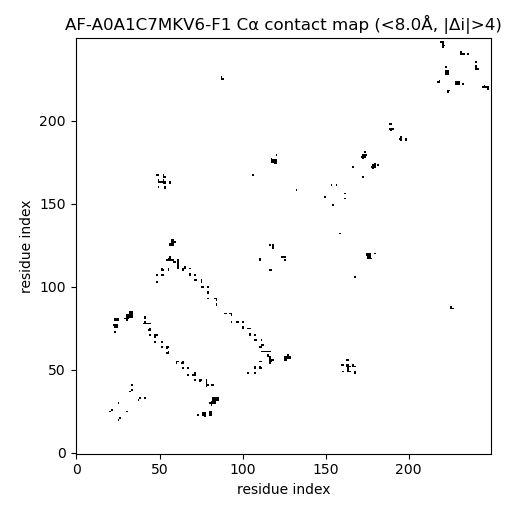0 95.25 166 GLU A CA 1
ATOM 1350 C C . GLU A 1 166 ? -6.651 4.109 10.266 1.00 95.25 166 GLU A C 1
ATOM 1352 O O . GLU A 1 166 ? -5.511 3.840 10.646 1.00 95.25 166 GLU A O 1
ATOM 1357 N N . VAL A 1 167 ? -7.475 3.171 9.781 1.00 97.12 167 VAL A N 1
ATOM 1358 C CA . VAL A 1 167 ? -7.090 1.750 9.676 1.00 97.12 167 VAL A CA 1
ATOM 1359 C C . VAL A 1 167 ? -6.198 1.469 8.458 1.00 97.12 167 VAL A C 1
ATOM 1361 O O . VAL A 1 167 ? -5.294 0.637 8.517 1.00 97.12 167 VAL A O 1
ATOM 1364 N N . GLY A 1 168 ? -6.419 2.178 7.347 1.00 97.06 168 GLY A N 1
ATOM 1365 C CA . GLY A 1 168 ? -5.681 1.993 6.098 1.00 97.06 168 GLY A CA 1
ATOM 1366 C C . GLY A 1 168 ? -4.257 2.546 6.146 1.00 97.06 168 GLY A C 1
ATOM 1367 O O . GLY A 1 168 ? -3.368 1.980 5.513 1.00 97.06 168 GLY A O 1
ATOM 1368 N N . LEU A 1 169 ? -4.013 3.615 6.911 1.00 96.62 169 LEU A N 1
ATOM 1369 C CA . LEU A 1 169 ? -2.686 4.224 7.065 1.00 96.62 169 LEU A CA 1
ATOM 1370 C C . LEU A 1 169 ? -1.928 3.725 8.305 1.00 96.62 169 LEU A C 1
ATOM 1372 O O . LEU A 1 169 ? -0.745 4.032 8.467 1.00 96.62 169 LEU A O 1
ATOM 1376 N N . THR A 1 170 ? -2.546 2.923 9.180 1.00 95.44 170 THR A N 1
ATOM 1377 C CA . THR A 1 170 ? -1.843 2.329 10.328 1.00 95.44 170 THR A CA 1
ATOM 1378 C C . THR A 1 170 ? -0.969 1.154 9.899 1.00 95.44 170 THR A C 1
ATOM 1380 O O . THR A 1 170 ? -1.339 -0.018 9.987 1.00 95.44 170 THR A O 1
ATOM 1383 N N . LEU A 1 171 ? 0.262 1.462 9.488 1.00 93.38 171 LEU A N 1
ATOM 1384 C CA . LEU A 1 171 ? 1.262 0.450 9.135 1.00 93.38 171 LEU A CA 1
ATOM 1385 C C . LEU A 1 171 ? 1.642 -0.424 10.337 1.00 93.38 171 LEU A C 1
ATOM 1387 O O . LEU A 1 171 ? 1.668 -1.644 10.224 1.00 93.38 171 LEU A O 1
ATOM 1391 N N . ARG A 1 172 ? 1.857 0.193 11.506 1.00 91.50 172 ARG A N 1
ATOM 1392 C CA . ARG A 1 172 ? 2.286 -0.502 12.732 1.00 91.50 172 ARG A CA 1
ATOM 1393 C C . ARG A 1 172 ? 1.149 -1.082 13.571 1.00 91.50 172 ARG A C 1
ATOM 1395 O O . ARG A 1 172 ? 1.435 -1.769 14.531 1.00 91.50 172 ARG A O 1
ATOM 1402 N N . GLY A 1 173 ? -0.115 -0.764 13.294 1.00 94.38 173 GLY A N 1
ATOM 1403 C CA . GLY A 1 173 ? -1.236 -1.263 14.109 1.00 94.38 173 GLY A CA 1
ATOM 1404 C C . GLY A 1 173 ? -1.298 -0.763 15.552 1.00 94.38 173 GLY A C 1
ATOM 1405 O O . GLY A 1 173 ? -2.006 -1.345 16.365 1.00 94.38 173 GLY A O 1
ATOM 1406 N N . ILE A 1 174 ? -0.583 0.310 15.898 1.00 94.75 174 ILE A N 1
ATOM 1407 C CA . ILE A 1 174 ? -0.669 0.911 17.236 1.00 94.75 174 ILE A CA 1
ATOM 1408 C C . ILE A 1 174 ? -2.114 1.365 17.479 1.00 94.75 174 ILE A C 1
ATOM 1410 O O . ILE A 1 174 ? -2.671 2.097 16.663 1.00 94.75 174 ILE A O 1
ATOM 1414 N N . GLY A 1 175 ? -2.712 0.923 18.588 1.00 94.31 175 GLY A N 1
ATOM 1415 C CA . GLY A 1 175 ? -4.114 1.205 18.918 1.00 94.31 175 GLY A CA 1
ATOM 1416 C C . GLY A 1 175 ? -5.129 0.267 18.255 1.00 94.31 175 GLY A C 1
ATOM 1417 O O . GLY A 1 175 ? -6.331 0.447 18.449 1.00 94.31 175 GLY A O 1
ATOM 1418 N N . TRP A 1 176 ? -4.664 -0.753 17.532 1.00 97.19 176 TRP A N 1
ATOM 1419 C CA . TRP A 1 176 ? -5.491 -1.762 16.876 1.00 97.19 176 TRP A CA 1
ATOM 1420 C C . TRP A 1 176 ? -5.221 -3.161 17.429 1.00 97.19 176 TRP A C 1
ATOM 1422 O O . TRP A 1 176 ? -4.138 -3.452 17.936 1.00 97.19 176 TRP A O 1
ATOM 1432 N N . ASP A 1 177 ? -6.209 -4.040 17.301 1.00 97.00 177 ASP A N 1
ATOM 1433 C CA . ASP A 1 177 ? -6.143 -5.449 17.698 1.00 97.00 177 ASP A CA 1
ATOM 1434 C C . ASP A 1 177 ? -4.926 -6.197 17.119 1.00 97.00 177 ASP A C 1
ATOM 1436 O O . ASP A 1 177 ? -4.235 -6.910 17.844 1.00 97.00 177 ASP A O 1
ATOM 1440 N N . PHE A 1 178 ? -4.596 -5.979 15.844 1.00 95.81 178 PHE A N 1
ATOM 1441 C CA . PHE A 1 178 ? -3.443 -6.600 15.182 1.00 95.81 178 PHE A CA 1
ATOM 1442 C C . PHE A 1 178 ? -2.083 -6.066 15.646 1.00 95.81 178 PHE A C 1
ATOM 1444 O O . PHE A 1 178 ? -1.056 -6.647 15.305 1.00 95.81 178 PHE A O 1
ATOM 1451 N N . GLY A 1 179 ? -2.055 -4.972 16.411 1.00 95.12 179 GLY A N 1
ATOM 1452 C CA . GLY A 1 179 ? -0.839 -4.431 17.014 1.00 95.12 179 GLY A CA 1
ATOM 1453 C C . GLY A 1 179 ? -0.727 -4.665 18.520 1.00 95.12 179 GLY A C 1
ATOM 1454 O O . GLY A 1 179 ? 0.216 -4.160 19.121 1.00 95.12 179 GLY A O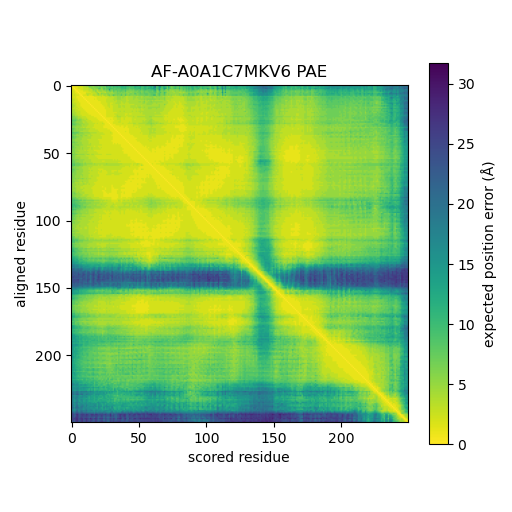 1
ATOM 1455 N N . HIS A 1 180 ? -1.646 -5.412 19.146 1.00 93.00 180 HIS A N 1
ATOM 1456 C CA . HIS A 1 180 ? -1.696 -5.568 20.608 1.00 93.00 180 HIS A CA 1
ATOM 1457 C C . HIS A 1 180 ? -0.415 -6.175 21.211 1.00 93.00 180 HIS A C 1
ATOM 1459 O O . HIS A 1 180 ? -0.028 -5.832 22.324 1.00 93.00 180 HIS A O 1
ATOM 1465 N N . SER A 1 181 ? 0.264 -7.066 20.485 1.00 92.38 181 SER A N 1
ATOM 1466 C CA . SER A 1 181 ? 1.503 -7.711 20.938 1.00 92.38 181 SER A CA 1
ATOM 1467 C C . SER A 1 181 ? 2.775 -6.963 20.535 1.00 92.38 181 SER A C 1
ATOM 1469 O O . SER A 1 181 ? 3.877 -7.455 20.778 1.00 92.38 181 SER A O 1
ATOM 1471 N N . LEU A 1 182 ? 2.658 -5.804 19.883 1.00 93.62 182 LEU A N 1
ATOM 1472 C CA . LEU A 1 182 ? 3.827 -5.044 19.471 1.00 93.62 182 LEU A CA 1
ATOM 1473 C C . LEU A 1 182 ? 4.383 -4.278 20.663 1.00 93.62 182 LEU A C 1
ATOM 1475 O O . LEU A 1 182 ? 3.696 -3.475 21.292 1.00 93.62 182 LEU A O 1
ATOM 1479 N N . TYR A 1 183 ? 5.663 -4.506 20.946 1.00 94.50 183 TYR A N 1
ATOM 1480 C CA . TYR A 1 183 ? 6.385 -3.715 21.926 1.00 94.50 183 TYR A CA 1
ATOM 1481 C C . TYR A 1 183 ? 6.422 -2.255 21.467 1.00 94.50 183 TYR A C 1
ATOM 1483 O O . TYR A 1 183 ? 7.0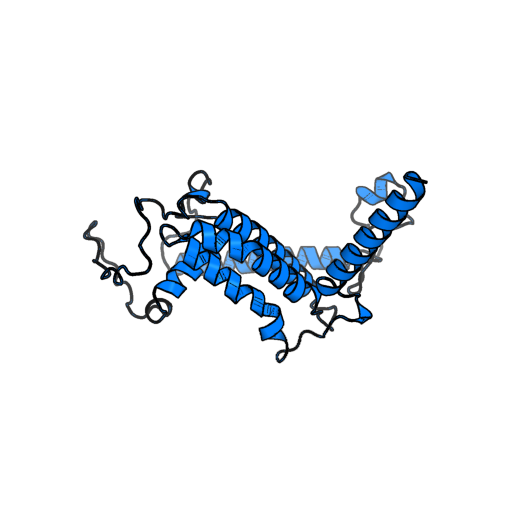84 -1.908 20.485 1.00 94.50 183 TYR A O 1
ATOM 1491 N N . VAL A 1 184 ? 5.702 -1.396 22.186 1.00 93.94 184 VAL A N 1
ATOM 1492 C CA . VAL A 1 184 ? 5.799 0.049 22.013 1.00 93.94 184 VAL A CA 1
ATOM 1493 C C . VAL A 1 184 ? 6.937 0.525 22.911 1.00 93.94 184 VAL A C 1
ATOM 1495 O O . VAL A 1 184 ? 6.801 0.471 24.137 1.00 93.94 184 VAL A O 1
ATOM 1498 N N . PRO A 1 185 ? 8.075 0.967 22.346 1.00 92.12 185 PRO A N 1
ATOM 1499 C CA . PRO A 1 185 ? 9.162 1.477 23.162 1.00 92.12 185 PRO A CA 1
ATOM 1500 C C . PRO A 1 185 ? 8.663 2.676 23.969 1.00 92.12 185 PRO A C 1
ATOM 1502 O O . PRO A 1 185 ? 7.944 3.531 23.444 1.00 92.12 185 PRO A O 1
ATOM 1505 N N . LYS A 1 186 ? 9.053 2.741 25.247 1.00 93.31 186 LYS A N 1
ATOM 1506 C CA . LYS A 1 186 ? 8.748 3.896 26.099 1.00 93.31 186 LYS A CA 1
ATOM 1507 C C . LYS A 1 186 ? 9.233 5.167 25.401 1.00 93.31 186 LYS A C 1
ATOM 1509 O O . LYS A 1 186 ? 10.366 5.211 24.919 1.00 93.31 186 LYS A O 1
ATOM 1514 N N . SER A 1 187 ? 8.377 6.188 25.334 1.00 90.19 187 SER A N 1
ATOM 1515 C CA . SER A 1 187 ? 8.767 7.471 24.752 1.00 90.19 187 SER A CA 1
ATOM 1516 C C . SER A 1 187 ? 9.910 8.063 25.572 1.00 90.19 187 SER A C 1
ATOM 1518 O O . SER A 1 187 ? 9.738 8.372 26.746 1.00 90.19 187 SER A O 1
ATOM 1520 N N . THR A 1 188 ? 11.075 8.223 24.950 1.00 94.19 188 THR A N 1
ATOM 1521 C CA . THR A 1 188 ? 12.206 8.980 25.508 1.00 94.19 188 THR A CA 1
ATOM 1522 C C . THR A 1 188 ? 12.142 10.460 25.135 1.00 94.19 188 THR A C 1
ATOM 1524 O O . THR A 1 188 ? 13.007 11.237 25.532 1.00 94.19 188 THR A O 1
ATOM 1527 N N . ARG A 1 189 ? 11.143 10.861 24.336 1.00 92.62 189 ARG A N 1
ATOM 1528 C CA . ARG A 1 189 ? 10.988 12.245 23.889 1.00 92.62 189 ARG A CA 1
ATOM 1529 C C . ARG A 1 189 ? 10.360 13.095 24.995 1.00 92.62 189 ARG A C 1
ATOM 1531 O O . ARG A 1 189 ? 9.466 12.602 25.682 1.00 92.62 189 ARG A O 1
ATOM 1538 N N . PRO A 1 190 ? 10.780 14.362 25.135 1.00 95.38 190 PRO A N 1
ATOM 1539 C CA . PRO A 1 190 ? 10.175 15.280 26.090 1.00 95.38 190 PRO A CA 1
ATOM 1540 C C . PRO A 1 190 ? 8.698 15.522 25.749 1.00 95.38 190 PRO A C 1
ATOM 1542 O O . PRO A 1 190 ? 8.354 15.672 24.575 1.00 95.38 190 PRO A O 1
ATOM 1545 N N . SER A 1 191 ? 7.841 15.566 26.773 1.00 93.94 191 SER A N 1
ATOM 1546 C CA . SER A 1 191 ? 6.398 15.822 26.623 1.00 93.94 191 SER A CA 1
ATOM 1547 C C . SER A 1 191 ? 6.087 17.285 26.299 1.00 93.94 191 SER A C 1
ATOM 1549 O O . SER A 1 191 ? 5.054 17.584 25.710 1.00 93.94 191 SER A O 1
ATOM 1551 N N . GLU A 1 192 ? 6.982 18.207 26.661 1.00 95.31 192 GLU A N 1
ATOM 1552 C CA . GLU A 1 192 ? 6.801 19.632 26.403 1.00 95.31 192 GLU A CA 1
ATOM 1553 C C . GLU A 1 192 ? 6.897 19.935 24.899 1.00 95.31 192 GLU A C 1
ATOM 1555 O O . GLU A 1 192 ? 7.879 19.584 24.238 1.00 95.31 192 GLU A O 1
ATOM 1560 N N . ARG A 1 193 ? 5.893 20.631 24.350 1.00 92.94 193 ARG A N 1
ATOM 1561 C CA . ARG A 1 193 ? 5.742 20.870 22.902 1.00 92.94 193 ARG A CA 1
ATOM 1562 C C . ARG A 1 193 ? 6.994 21.460 22.250 1.00 92.94 193 ARG A C 1
ATOM 1564 O O . ARG A 1 193 ? 7.403 21.006 21.182 1.00 92.94 193 ARG A O 1
ATOM 1571 N N . GLN A 1 194 ? 7.615 22.463 22.874 1.00 96.50 194 GLN A N 1
ATOM 1572 C CA . GLN A 1 194 ? 8.804 23.112 22.310 1.00 96.50 194 GLN A CA 1
ATOM 1573 C C . GLN A 1 194 ? 10.014 22.174 22.296 1.00 96.50 194 GLN A C 1
ATOM 1575 O O . GLN A 1 194 ? 10.706 22.066 21.280 1.00 96.50 194 GLN A O 1
ATOM 1580 N N . ALA A 1 195 ? 10.251 21.467 23.402 1.00 95.94 195 ALA A N 1
ATOM 1581 C CA . ALA A 1 195 ? 11.328 20.494 23.510 1.00 95.94 195 ALA A CA 1
ATOM 1582 C C . ALA A 1 195 ? 11.122 19.323 22.533 1.00 95.94 195 ALA A C 1
ATOM 1584 O O . ALA A 1 195 ? 12.074 18.880 21.887 1.00 95.94 195 ALA A O 1
ATOM 1585 N N . PHE A 1 196 ? 9.875 18.876 22.348 1.00 94.50 196 PHE A N 1
ATOM 1586 C CA . PHE A 1 196 ? 9.513 17.842 21.382 1.00 94.50 196 PHE A CA 1
ATOM 1587 C C . PHE A 1 196 ? 9.825 18.262 19.945 1.00 94.50 196 PHE A C 1
ATOM 1589 O O . PHE A 1 196 ? 10.435 17.491 19.201 1.00 94.50 196 PHE A O 1
ATOM 1596 N N . ILE A 1 197 ? 9.436 19.479 19.548 1.00 95.81 197 ILE A N 1
ATOM 1597 C CA . ILE A 1 197 ? 9.688 19.997 18.197 1.00 95.81 197 ILE A CA 1
ATOM 1598 C C . ILE A 1 197 ? 11.193 20.109 17.951 1.00 95.81 197 ILE A C 1
ATOM 1600 O O . ILE A 1 197 ? 11.679 19.589 16.948 1.00 95.81 197 ILE A O 1
ATOM 1604 N N . LYS A 1 198 ? 11.947 20.704 18.886 1.00 97.12 198 LYS A N 1
ATOM 1605 C CA . LYS A 1 198 ? 13.412 20.819 18.783 1.00 97.12 198 LYS A CA 1
ATOM 1606 C C . LYS A 1 198 ? 14.078 19.448 18.659 1.00 97.12 198 LYS A C 1
ATOM 1608 O O . LYS A 1 198 ? 14.876 19.236 17.750 1.00 97.12 198 LYS A O 1
ATOM 1613 N N . SER A 1 199 ? 13.707 18.502 19.524 1.00 96.25 199 SER A N 1
ATOM 1614 C CA . SER A 1 199 ? 14.215 17.127 19.486 1.00 96.25 199 SER A CA 1
ATOM 1615 C C . SER A 1 199 ? 13.869 16.428 18.168 1.00 96.25 199 SER A C 1
ATOM 1617 O O . SER A 1 199 ? 14.722 15.776 17.569 1.00 96.25 199 SER A O 1
ATOM 1619 N N . THR A 1 200 ? 12.644 16.603 17.669 1.00 94.56 200 THR A N 1
ATOM 1620 C CA . THR A 1 200 ? 12.189 15.992 16.414 1.00 94.56 200 THR A CA 1
ATOM 1621 C C . THR A 1 200 ? 12.939 16.558 15.214 1.00 94.56 200 THR A C 1
ATOM 1623 O O . THR A 1 200 ? 13.453 15.777 14.419 1.00 94.56 200 THR A O 1
ATOM 1626 N N . ILE A 1 201 ? 13.064 17.885 15.105 1.00 96.50 201 ILE A N 1
ATOM 1627 C CA . ILE A 1 201 ? 13.836 18.540 14.039 1.00 96.50 201 ILE A CA 1
ATOM 1628 C C . ILE A 1 201 ? 15.287 18.059 14.073 1.00 96.50 201 ILE A C 1
ATOM 1630 O O . ILE A 1 201 ? 15.821 17.659 13.044 1.00 96.50 201 ILE A O 1
ATOM 1634 N N . PHE A 1 202 ? 15.903 18.018 15.257 1.00 97.19 202 PHE A N 1
ATOM 1635 C CA . PHE A 1 202 ? 17.274 17.543 15.407 1.00 97.19 202 PHE A CA 1
ATOM 1636 C C . PHE A 1 202 ? 17.443 16.086 14.950 1.00 97.19 202 PHE A C 1
ATOM 1638 O O . PHE A 1 202 ? 18.359 15.779 14.192 1.00 97.19 202 PHE A O 1
ATOM 1645 N N . VAL A 1 203 ? 16.543 15.185 15.360 1.00 94.81 203 VAL A N 1
ATOM 1646 C CA . VAL A 1 203 ? 16.573 13.775 14.936 1.00 94.81 203 VAL A CA 1
ATOM 1647 C C . VAL A 1 203 ? 16.362 13.638 13.428 1.00 94.81 203 VAL A C 1
ATOM 1649 O O . VAL A 1 203 ? 17.041 12.826 12.804 1.00 94.81 203 VAL A O 1
ATOM 1652 N N . VAL A 1 204 ? 15.458 14.426 12.838 1.00 95.00 204 VAL A N 1
ATOM 1653 C CA . VAL A 1 204 ? 15.214 14.435 11.388 1.00 95.00 204 VAL A CA 1
ATOM 1654 C C . VAL A 1 204 ? 16.460 14.890 10.636 1.00 95.00 204 VAL A C 1
ATOM 1656 O O . VAL A 1 204 ? 16.913 14.158 9.764 1.00 95.00 204 VAL A O 1
ATOM 1659 N N . ILE A 1 205 ? 17.052 16.030 11.009 1.00 97.38 205 ILE A N 1
ATOM 1660 C CA . ILE A 1 205 ? 18.280 16.545 10.384 1.00 97.38 205 ILE A CA 1
ATOM 1661 C C . ILE A 1 205 ? 19.407 15.520 10.511 1.00 97.38 205 ILE A C 1
ATOM 1663 O O . ILE A 1 205 ? 20.035 15.172 9.518 1.00 97.38 205 ILE A O 1
ATOM 1667 N N . ARG A 1 206 ? 19.632 14.981 11.715 1.00 97.56 206 ARG A N 1
ATOM 1668 C CA . ARG A 1 206 ? 20.677 13.980 11.953 1.00 97.56 206 ARG A CA 1
ATOM 1669 C C . ARG A 1 206 ? 20.487 12.742 11.078 1.00 97.56 206 ARG A C 1
ATOM 1671 O O . ARG A 1 206 ? 21.440 12.291 10.458 1.00 97.56 206 ARG A O 1
ATOM 1678 N N . ASN A 1 207 ? 19.280 12.179 11.038 1.00 93.56 207 ASN A N 1
ATOM 1679 C CA . ASN A 1 207 ? 19.012 10.982 10.242 1.00 93.56 207 ASN A CA 1
ATOM 1680 C C . ASN A 1 207 ? 19.108 11.270 8.738 1.00 93.56 207 ASN A C 1
ATOM 1682 O O . ASN A 1 207 ? 19.629 10.435 8.010 1.00 93.56 207 ASN A O 1
ATOM 1686 N N . PHE A 1 208 ? 18.651 12.440 8.284 1.00 94.31 208 PHE A N 1
ATOM 1687 C CA . PHE A 1 208 ? 18.794 12.867 6.894 1.00 94.31 208 PHE A CA 1
ATOM 1688 C C . PHE A 1 208 ? 20.269 12.960 6.492 1.00 94.31 208 PHE A C 1
ATOM 1690 O O . PHE A 1 208 ? 20.654 12.372 5.491 1.00 94.31 208 PHE A O 1
ATOM 1697 N N . LEU A 1 209 ? 21.106 13.599 7.318 1.00 96.50 209 LEU A N 1
ATOM 1698 C CA . LEU A 1 209 ? 22.551 13.679 7.084 1.00 96.50 209 LEU A CA 1
ATOM 1699 C C . LEU A 1 209 ? 23.217 12.298 7.069 1.00 96.50 209 LEU A C 1
ATOM 1701 O O . LEU A 1 209 ? 24.076 12.052 6.235 1.00 96.50 209 LEU A O 1
ATOM 1705 N N . ILE A 1 210 ? 22.818 11.380 7.958 1.00 95.75 210 ILE A N 1
ATOM 1706 C CA . ILE A 1 210 ? 23.338 10.002 7.944 1.00 95.75 210 ILE A CA 1
ATOM 1707 C C . ILE A 1 210 ? 22.986 9.309 6.623 1.00 95.75 210 ILE A C 1
ATOM 1709 O O . ILE A 1 210 ? 23.856 8.696 6.012 1.00 95.75 210 ILE A O 1
ATOM 1713 N N . VAL A 1 211 ? 21.732 9.413 6.174 1.00 91.19 211 VAL A N 1
ATOM 1714 C CA . VAL A 1 211 ? 21.288 8.810 4.909 1.00 91.19 211 VAL A CA 1
ATOM 1715 C C . VAL A 1 211 ? 22.019 9.428 3.716 1.00 91.19 211 VAL A C 1
ATOM 1717 O O . VAL A 1 211 ? 22.483 8.683 2.861 1.00 91.19 211 VAL A O 1
ATOM 1720 N N . ASP A 1 212 ? 22.177 10.751 3.683 1.00 91.44 212 ASP A N 1
ATOM 1721 C CA . ASP A 1 212 ? 22.889 11.479 2.624 1.00 91.44 212 ASP A CA 1
ATOM 1722 C C . ASP A 1 212 ? 24.377 11.098 2.551 1.00 91.44 212 ASP A C 1
ATOM 1724 O O . ASP A 1 212 ? 24.915 10.841 1.473 1.00 91.44 212 ASP A O 1
ATOM 1728 N N . VAL A 1 213 ? 25.035 10.953 3.706 1.00 95.31 213 VAL A N 1
ATOM 1729 C CA . VAL A 1 213 ? 26.414 10.453 3.782 1.00 95.31 213 VAL A CA 1
ATOM 1730 C C . VAL A 1 213 ? 26.498 9.010 3.285 1.00 95.31 213 VAL A C 1
ATOM 1732 O O . VAL A 1 213 ? 27.378 8.698 2.486 1.00 95.31 213 VAL A O 1
ATOM 1735 N N . CYS A 1 214 ? 25.590 8.124 3.710 1.00 89.69 214 CYS A N 1
ATOM 1736 C CA . CYS A 1 214 ? 25.555 6.741 3.227 1.00 89.69 214 CYS A CA 1
ATOM 1737 C C . CYS A 1 214 ? 25.337 6.668 1.708 1.00 89.69 214 CYS A C 1
ATOM 1739 O O . CYS A 1 214 ? 26.044 5.925 1.031 1.00 89.69 214 CYS A O 1
ATOM 1741 N N . ASP A 1 215 ? 24.401 7.449 1.170 1.00 86.19 215 ASP A N 1
ATOM 1742 C CA . ASP A 1 215 ? 24.122 7.534 -0.266 1.00 86.19 215 ASP A CA 1
ATOM 1743 C C . ASP A 1 215 ? 25.331 8.076 -1.047 1.00 86.19 215 ASP A C 1
ATOM 1745 O O . ASP A 1 215 ? 25.717 7.515 -2.072 1.00 86.19 215 ASP A O 1
ATOM 1749 N N . THR A 1 216 ? 26.007 9.099 -0.518 1.00 88.88 216 THR A N 1
ATOM 1750 C CA . THR A 1 216 ? 27.244 9.638 -1.100 1.00 88.88 216 THR A CA 1
ATOM 1751 C C . THR A 1 216 ? 28.354 8.588 -1.122 1.00 88.88 216 THR A C 1
ATOM 1753 O O . THR A 1 216 ? 28.995 8.404 -2.154 1.00 88.88 216 THR A O 1
ATOM 1756 N N . ILE A 1 217 ? 28.556 7.846 -0.027 1.00 87.75 217 ILE A N 1
ATOM 1757 C CA . ILE A 1 217 ? 29.546 6.759 0.035 1.00 87.75 217 ILE A CA 1
ATOM 1758 C C . ILE A 1 217 ? 29.226 5.675 -1.005 1.00 87.75 217 ILE A C 1
ATOM 1760 O O . ILE A 1 217 ? 30.129 5.215 -1.699 1.00 87.75 217 ILE A O 1
ATOM 1764 N N . ILE A 1 218 ? 27.951 5.301 -1.164 1.00 84.00 218 ILE A N 1
ATOM 1765 C CA . ILE A 1 218 ? 27.521 4.327 -2.181 1.00 84.00 218 ILE A CA 1
ATOM 1766 C C . ILE A 1 218 ? 27.803 4.850 -3.596 1.00 84.00 218 ILE A C 1
ATOM 1768 O O . ILE A 1 218 ? 28.241 4.086 -4.450 1.00 84.00 218 ILE A O 1
ATOM 1772 N N . LYS A 1 219 ? 27.606 6.145 -3.856 1.00 81.00 219 LYS A N 1
ATOM 1773 C CA . LYS A 1 219 ? 27.874 6.764 -5.166 1.00 81.00 219 LYS A CA 1
ATOM 1774 C C . LYS A 1 219 ? 29.360 6.893 -5.503 1.00 81.00 219 LYS A C 1
ATOM 1776 O O . LYS A 1 219 ? 29.694 7.003 -6.678 1.00 81.00 219 LYS A O 1
ATOM 1781 N N . LEU A 1 220 ? 30.248 6.876 -4.507 1.00 85.38 220 LEU A N 1
ATOM 1782 C CA . LEU A 1 220 ? 31.700 6.880 -4.725 1.00 85.38 220 LEU A CA 1
ATOM 1783 C C . LEU A 1 220 ? 32.239 5.516 -5.184 1.00 85.38 220 LEU A C 1
ATOM 1785 O O . LEU A 1 220 ? 33.381 5.427 -5.631 1.00 85.38 220 LEU A O 1
ATOM 1789 N N . VAL A 1 221 ? 31.429 4.457 -5.104 1.00 81.50 221 VAL A N 1
ATOM 1790 C CA . VAL A 1 221 ? 31.799 3.126 -5.584 1.00 81.50 221 VAL A CA 1
ATOM 1791 C C . VAL A 1 221 ? 31.934 3.126 -7.116 1.00 81.50 221 VAL A C 1
ATOM 1793 O O . VAL A 1 221 ? 30.946 3.363 -7.820 1.00 81.50 221 VAL A O 1
ATOM 1796 N N . PRO A 1 222 ? 33.115 2.790 -7.670 1.00 81.12 222 PRO A N 1
ATOM 1797 C CA . PRO A 1 222 ? 33.296 2.726 -9.114 1.00 81.12 222 PRO A CA 1
ATOM 1798 C C . PRO A 1 222 ? 32.370 1.670 -9.728 1.00 81.12 222 PRO A C 1
ATOM 1800 O O . PRO A 1 222 ? 32.261 0.550 -9.234 1.00 81.12 222 PRO A O 1
ATOM 1803 N N . GLY A 1 223 ? 31.702 2.028 -10.824 1.00 78.12 223 GLY A N 1
ATOM 1804 C CA . GLY A 1 223 ? 30.771 1.142 -11.529 1.00 78.12 223 GLY A CA 1
ATOM 1805 C C . GLY A 1 223 ? 29.319 1.211 -11.048 1.00 78.12 223 GLY A C 1
ATOM 1806 O O . GLY A 1 223 ? 28.445 0.719 -11.761 1.00 78.12 223 GLY A O 1
ATOM 1807 N N . ILE A 1 224 ? 29.026 1.873 -9.920 1.00 80.44 224 ILE A N 1
ATOM 1808 C CA . ILE A 1 224 ? 27.652 2.241 -9.558 1.00 80.44 224 ILE A CA 1
ATOM 1809 C C . ILE A 1 224 ? 27.328 3.569 -10.238 1.00 80.44 224 ILE A C 1
ATOM 1811 O O . ILE A 1 224 ? 27.873 4.615 -9.900 1.00 80.44 224 ILE A O 1
ATOM 1815 N N . THR A 1 225 ? 26.436 3.527 -11.227 1.00 78.19 225 THR A N 1
ATOM 1816 C CA . THR A 1 225 ? 25.938 4.737 -11.890 1.00 78.19 225 THR A CA 1
ATOM 1817 C C . THR A 1 225 ? 24.486 5.003 -11.496 1.00 78.19 225 THR A C 1
ATOM 1819 O O . THR A 1 225 ? 23.759 4.056 -11.179 1.00 78.19 225 THR A O 1
ATOM 1822 N N . PRO A 1 226 ? 24.010 6.260 -11.579 1.00 70.38 226 PRO A N 1
ATOM 1823 C CA . PRO A 1 226 ? 22.593 6.582 -11.394 1.00 70.38 226 PRO A CA 1
ATOM 1824 C C . PRO A 1 226 ? 21.655 5.844 -12.363 1.00 70.38 226 PRO A C 1
ATOM 1826 O O . PRO A 1 226 ? 20.466 5.733 -12.092 1.00 70.38 226 PRO A O 1
ATOM 1829 N N . MET A 1 227 ? 22.177 5.340 -13.488 1.00 69.12 227 MET A N 1
ATOM 1830 C CA . MET A 1 227 ? 21.417 4.585 -14.495 1.00 69.12 227 MET A CA 1
ATOM 1831 C C . MET A 1 227 ? 21.300 3.093 -14.160 1.00 69.12 227 MET A C 1
ATOM 1833 O O . MET A 1 227 ? 20.726 2.328 -14.931 1.00 69.12 227 MET A O 1
ATOM 1837 N N . GLY A 1 228 ? 21.858 2.670 -13.026 1.00 65.25 228 GLY A N 1
ATOM 1838 C CA . GLY A 1 228 ? 22.054 1.270 -12.702 1.00 65.25 228 GLY A CA 1
ATOM 1839 C C . GLY A 1 228 ? 23.489 0.845 -12.985 1.00 65.25 228 GLY A C 1
ATOM 1840 O O . GLY A 1 228 ? 24.096 1.164 -14.007 1.00 65.25 228 GLY A O 1
ATOM 1841 N N . GLY A 1 229 ? 24.051 0.129 -12.025 1.00 71.81 229 GLY A N 1
ATOM 1842 C CA . GLY A 1 229 ? 25.371 -0.468 -12.087 1.00 71.81 229 GLY A CA 1
ATOM 1843 C C . GLY A 1 229 ? 25.349 -1.733 -11.253 1.00 71.81 229 GLY A C 1
ATOM 1844 O O . GLY A 1 229 ? 24.612 -1.825 -10.269 1.00 71.81 229 GLY A O 1
ATOM 1845 N N . THR A 1 230 ? 26.105 -2.740 -11.667 1.00 70.44 230 THR A N 1
ATOM 1846 C CA . THR A 1 230 ? 26.235 -3.939 -10.847 1.00 70.44 230 THR A CA 1
ATOM 1847 C C . THR A 1 230 ? 27.112 -3.615 -9.641 1.00 70.44 230 THR A C 1
ATOM 1849 O O . THR A 1 230 ? 28.213 -3.092 -9.793 1.00 70.44 230 THR A O 1
ATOM 1852 N N . ILE A 1 231 ? 26.642 -3.953 -8.437 1.00 69.44 231 ILE A N 1
ATOM 1853 C CA . ILE A 1 231 ? 27.486 -3.939 -7.230 1.00 69.44 231 ILE A CA 1
ATOM 1854 C C . ILE A 1 231 ? 28.625 -4.967 -7.332 1.00 69.44 231 ILE A C 1
ATOM 1856 O O . ILE A 1 231 ? 29.600 -4.904 -6.588 1.00 69.44 231 ILE A O 1
ATOM 1860 N N . PHE A 1 232 ? 28.515 -5.921 -8.264 1.00 74.69 232 PHE A N 1
ATOM 1861 C CA . PHE A 1 232 ? 29.533 -6.929 -8.504 1.00 74.69 232 PHE A CA 1
ATOM 1862 C C . PHE A 1 232 ? 30.604 -6.382 -9.434 1.00 74.69 232 PHE A C 1
ATOM 1864 O O . PHE A 1 232 ? 30.418 -6.339 -10.649 1.00 74.69 232 PHE A O 1
ATOM 1871 N N . LEU A 1 233 ? 31.755 -6.039 -8.864 1.00 78.38 233 LEU A N 1
ATOM 1872 C CA . LEU A 1 233 ? 32.962 -5.751 -9.626 1.00 78.38 233 LEU A CA 1
ATOM 1873 C C . LEU A 1 233 ? 33.536 -7.071 -10.168 1.00 78.38 233 LEU A C 1
ATOM 1875 O O . LEU A 1 233 ? 34.052 -7.882 -9.389 1.00 78.38 233 LEU A O 1
ATOM 1879 N N . PRO A 1 234 ? 33.462 -7.330 -11.490 1.00 78.75 234 PRO A N 1
ATOM 1880 C CA . PRO A 1 234 ? 33.906 -8.602 -12.058 1.00 78.75 234 PRO A CA 1
ATOM 1881 C C . PRO A 1 234 ? 35.419 -8.814 -11.898 1.00 78.75 234 PRO A C 1
ATOM 1883 O O . PRO A 1 234 ? 35.878 -9.954 -11.925 1.00 78.75 234 PRO A O 1
ATOM 1886 N N . SER A 1 235 ? 36.181 -7.742 -11.670 1.00 81.38 235 SER A N 1
ATOM 1887 C CA . SER A 1 235 ? 37.624 -7.768 -11.420 1.00 81.38 235 SER A CA 1
ATOM 1888 C C . SER A 1 235 ? 38.020 -8.304 -10.038 1.00 81.38 235 SER A C 1
ATOM 1890 O O . SER A 1 235 ? 39.179 -8.666 -9.853 1.00 81.38 235 SER A O 1
ATOM 1892 N N . LEU A 1 236 ? 37.096 -8.394 -9.071 1.00 80.75 236 LEU A N 1
ATOM 1893 C CA . LEU A 1 236 ? 37.396 -8.912 -7.731 1.00 80.75 236 LEU A CA 1
ATOM 1894 C C . LEU A 1 236 ? 37.253 -10.450 -7.658 1.00 80.75 236 LEU A C 1
ATOM 1896 O O . LEU A 1 236 ? 36.355 -11.014 -8.293 1.00 80.75 236 LEU A O 1
ATOM 1900 N N . PRO A 1 237 ? 38.078 -11.144 -6.847 1.00 86.06 237 PRO A N 1
ATOM 1901 C CA . PRO A 1 237 ? 37.908 -12.563 -6.518 1.00 86.06 237 PRO A CA 1
ATOM 1902 C C . PRO A 1 237 ? 36.537 -12.871 -5.894 1.00 86.06 237 PRO A C 1
ATOM 1904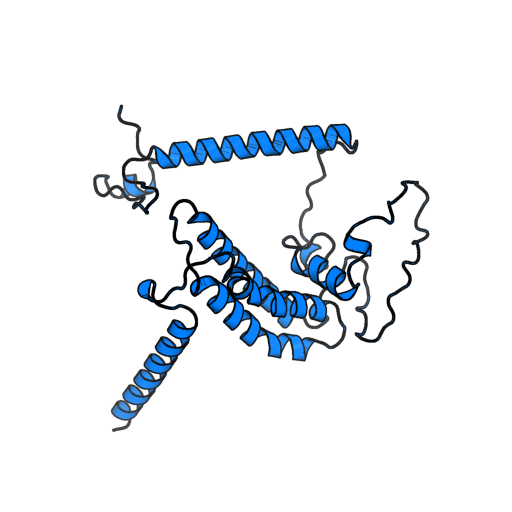 O O . PRO A 1 237 ? 35.980 -12.039 -5.181 1.00 86.06 237 PRO A O 1
ATOM 1907 N N . PHE A 1 238 ? 36.010 -14.085 -6.109 1.00 82.31 238 PHE A N 1
ATOM 1908 C CA . PHE A 1 238 ? 34.633 -14.474 -5.748 1.00 82.31 238 PHE A CA 1
ATOM 1909 C C . PHE A 1 238 ? 34.228 -14.114 -4.308 1.00 82.31 238 PHE A C 1
ATOM 1911 O O . PHE A 1 238 ? 33.165 -13.540 -4.110 1.00 82.31 238 PHE A O 1
ATOM 1918 N N . PHE A 1 239 ? 35.081 -14.374 -3.313 1.00 81.00 239 PHE A N 1
ATOM 1919 C CA . PHE A 1 239 ? 34.778 -14.050 -1.911 1.00 81.00 239 PHE A CA 1
ATOM 1920 C C . PHE A 1 239 ? 34.796 -12.541 -1.615 1.00 81.00 239 PHE A C 1
ATOM 1922 O O . PHE A 1 239 ? 33.995 -12.062 -0.813 1.00 81.00 239 PHE A O 1
ATOM 1929 N N . LEU A 1 240 ? 35.658 -11.775 -2.293 1.00 77.12 240 LEU A N 1
ATOM 1930 C CA . LEU A 1 240 ? 35.746 -10.318 -2.144 1.00 77.12 240 LEU A CA 1
ATOM 1931 C C . LEU A 1 240 ? 34.563 -9.589 -2.794 1.00 77.12 240 LEU A C 1
ATOM 1933 O O . LEU A 1 240 ? 34.167 -8.534 -2.306 1.00 77.12 240 LEU A O 1
ATOM 1937 N N . ARG A 1 241 ? 33.928 -10.187 -3.815 1.00 75.88 241 ARG A N 1
ATOM 1938 C CA . ARG A 1 241 ? 32.710 -9.650 -4.455 1.00 75.88 241 ARG A CA 1
ATOM 1939 C C . ARG A 1 241 ? 31.519 -9.500 -3.505 1.00 75.88 241 ARG A C 1
ATOM 1941 O O . ARG A 1 241 ? 30.634 -8.705 -3.795 1.00 75.88 241 ARG A O 1
ATOM 1948 N N . TYR A 1 242 ? 31.485 -10.262 -2.411 1.00 73.38 242 TYR A N 1
ATOM 1949 C CA . TYR A 1 242 ? 30.381 -10.245 -1.442 1.00 73.38 242 TYR A CA 1
ATOM 1950 C C . TYR A 1 242 ? 30.756 -9.621 -0.092 1.00 73.38 242 TYR A C 1
ATOM 1952 O O . TYR A 1 242 ? 29.881 -9.460 0.753 1.00 73.38 242 TYR A O 1
ATOM 1960 N N . THR A 1 243 ? 32.034 -9.297 0.137 1.00 75.12 243 THR A N 1
ATOM 1961 C CA . THR A 1 243 ? 32.529 -8.877 1.463 1.00 75.12 243 THR A CA 1
ATOM 1962 C C . THR A 1 243 ? 33.069 -7.452 1.512 1.00 75.12 243 THR A C 1
ATOM 1964 O O . THR A 1 243 ? 33.058 -6.864 2.591 1.00 75.12 243 THR A O 1
ATOM 1967 N N . PHE A 1 244 ? 33.496 -6.865 0.387 1.00 60.00 244 PHE A N 1
ATOM 1968 C CA . PHE A 1 244 ? 34.059 -5.513 0.371 1.00 60.00 244 PHE A CA 1
ATOM 1969 C C . PHE A 1 244 ? 33.105 -4.484 -0.254 1.00 60.00 244 PHE A C 1
ATOM 1971 O O . PHE A 1 244 ? 32.761 -4.622 -1.430 1.00 60.00 244 PHE A O 1
ATOM 1978 N N . PRO A 1 245 ? 32.748 -3.396 0.455 1.00 53.94 245 PRO A N 1
ATOM 1979 C CA . PRO A 1 245 ? 32.487 -2.133 -0.220 1.00 53.94 245 PRO A CA 1
ATOM 1980 C C . PRO A 1 245 ? 33.813 -1.678 -0.865 1.00 53.94 245 PRO A C 1
ATOM 1982 O O . PRO A 1 245 ? 34.865 -1.785 -0.229 1.00 53.94 245 PRO A O 1
ATOM 1985 N N . PRO A 1 246 ? 33.823 -1.267 -2.140 1.00 49.31 246 PRO A N 1
ATOM 1986 C CA . PRO A 1 246 ? 35.069 -1.114 -2.877 1.00 49.31 246 PRO A CA 1
ATOM 1987 C C . PRO A 1 246 ? 35.966 -0.009 -2.314 1.00 49.31 246 PRO A C 1
ATOM 1989 O O . PRO A 1 246 ? 35.468 1.003 -1.820 1.00 49.31 246 PRO A O 1
ATOM 1992 N N . PRO A 1 247 ? 37.294 -0.199 -2.389 1.00 47.25 247 PRO A N 1
ATOM 1993 C CA . PRO A 1 247 ? 38.251 0.769 -1.884 1.00 47.25 247 PRO A CA 1
ATOM 1994 C C . PRO A 1 247 ? 38.271 2.021 -2.767 1.00 47.25 247 PRO A C 1
ATOM 1996 O O . PRO A 1 247 ? 38.348 1.929 -3.993 1.00 47.25 247 PRO A O 1
ATOM 1999 N N . CYS A 1 248 ? 38.255 3.193 -2.130 1.00 38.00 248 CYS A N 1
ATOM 2000 C CA . CYS A 1 248 ? 38.591 4.459 -2.769 1.00 38.00 248 CYS A CA 1
ATOM 2001 C C . CYS A 1 248 ? 40.068 4.420 -3.188 1.00 38.00 248 CYS A C 1
ATOM 2003 O O . CYS A 1 248 ? 40.950 4.619 -2.356 1.00 38.00 248 CYS A O 1
ATOM 2005 N N . THR A 1 249 ? 40.356 4.140 -4.456 1.00 46.28 249 THR A N 1
ATOM 2006 C CA . THR A 1 249 ? 41.681 4.404 -5.026 1.00 46.28 249 THR A CA 1
ATOM 2007 C C . THR A 1 249 ? 41.679 5.826 -5.578 1.00 46.28 249 THR A C 1
ATOM 2009 O O . THR A 1 249 ? 40.984 6.099 -6.556 1.00 46.28 249 THR A O 1
ATOM 2012 N N . SER A 1 250 ? 42.392 6.708 -4.874 1.00 41.28 250 SER A N 1
ATOM 2013 C CA . SER A 1 250 ? 42.691 8.109 -5.209 1.00 41.28 250 SER A CA 1
ATOM 2014 C C . SER A 1 250 ? 43.545 8.258 -6.460 1.00 41.28 250 SER A C 1
ATOM 2016 O O . SER A 1 250 ? 44.500 7.454 -6.571 1.00 41.28 250 SER A O 1
#

Secondary structure (DSSP, 8-state):
-HHHHHHHHHHHHHHHHHHHHHHHS--GGGPEE--TTTHHHHTTTHHHHHHHHHHHTBTT-HHHHHHHHHHHHHHHHHHHHSEE-SSGGGHHHHHHHHHHHHHHHHHHHHHHH-SS--PBTT--SPBPTTSPPPP--------------TT-GGGGS-HHHHHHHHHHS-SS-TTBGGGTTS--PPP-S-SSHHHHHHHHHHHHHHHHHHHHHHHHHHHTSTT--TT---S--TTS-TTGGGT-PPP---

Sequence (250 aa):
MITSRLWTILDEIYYAATRAFHEFVPPPANQELLTWKTAPNALAFLIPYFFMAYLVRRKNTRLIRMLLLPTLIAMALRCTYRYRCEDPRFGWFDWDRGLGCWTCIAKSLDFAFVGDGRFKVGEKQLRRSNDPARPRTRGSSSESDETHDDNSILGRLPACLVDALEVGLTLRGIGWDFGHSLYVPKSTRPSERQAFIKSTIFVVIRNFLIVDVCDTIIKLVPGITPMGGTIFLPSLPFFLRYTFPPPCTS

Organism: Grifola frondosa (NCBI:txid5627)

Mean predicted aligned error: 7.41 Å

Nearest PDB structures (foldseek):
  9ivk-assembly1_A  TM=4.867E-01  e=9.001E+00  artificial sequences

Foldseek 3Di:
DVVVVVVVVVVVVVVVVVVLVCQLAPDPVQAAEDDPVCVCQLCVLVVLLLVLLLLLLAFPCLVVLLVSLVVSLSSLSNSLRRYDHPDLVCVVVSVVSVVVSVLSNVLSVVSNPDRGGKDFVPDPHGHHPPDPDDPVPVPPDDDDDDDDDCPPPLVPDDPSSSSSCVRSVCSQQVRIPVNPPPDDPDDPFDPDPVSNVVVVVVVVVVVVVVVVVVVVLLVLQPQQDSVGGDLQDVPDDPVCSPPDRDDPDD

pLDDT: mean 88.64, std 14.04, range [38.0, 98.56]